Protein AF-A0A6P1VRW0-F1 (afdb_monomer_lite)

Foldseek 3Di:
DDPDPLFDADEAEDECQLLQVVLVVPCVVNVPSPDDPVVRLVVLLVVLVPDPALAYEYEYADACAAQFPVDGHRVSCCPRVVVSCQVSLHQEYEYEPQLWWFWFDDDRNYTYTYWHNAPDQWTDGHPDPGGPDIGRAHAWKKWWGGSFKIKIFGAGPVRDTPDIDMDGHPPPPPDPDDDDDDDDDIDIDIDD

Organism: NCBI:txid2666025

Radius of gyration: 17.6 Å; chains: 1; bounding box: 44×29×54 Å

Structure (mmCIF, N/CA/C/O backbone):
data_AF-A0A6P1VRW0-F1
#
_entry.id   AF-A0A6P1VRW0-F1
#
loop_
_atom_site.group_PDB
_atom_site.id
_atom_site.type_symbol
_atom_site.label_atom_id
_atom_site.label_alt_id
_atom_site.label_comp_id
_atom_site.label_asym_id
_atom_site.label_entity_id
_atom_site.label_seq_id
_atom_site.pdbx_PDB_ins_code
_atom_site.Cartn_x
_atom_site.Cartn_y
_atom_site.Cartn_z
_atom_site.occupancy
_atom_site.B_iso_or_equiv
_atom_site.auth_seq_id
_atom_site.auth_comp_id
_atom_site.auth_asym_id
_atom_site.auth_atom_id
_atom_site.pdbx_PDB_model_num
ATOM 1 N N . MET A 1 1 ? -12.621 -7.985 4.992 1.00 42.78 1 MET A N 1
ATOM 2 C CA . MET A 1 1 ? -12.750 -9.074 5.983 1.00 42.78 1 MET A CA 1
ATOM 3 C C . MET A 1 1 ? -13.464 -8.451 7.165 1.00 42.78 1 MET A C 1
ATOM 5 O O . MET A 1 1 ? -13.053 -7.375 7.577 1.00 42.78 1 MET A O 1
ATOM 9 N N . ALA A 1 2 ? -14.586 -9.011 7.605 1.00 42.50 2 ALA A N 1
ATOM 10 C CA . ALA A 1 2 ? -15.344 -8.450 8.718 1.00 42.50 2 ALA A CA 1
ATOM 11 C C . ALA A 1 2 ? -15.463 -9.520 9.795 1.00 42.50 2 ALA A C 1
ATOM 13 O O . ALA A 1 2 ? -15.996 -10.594 9.525 1.00 42.50 2 ALA A O 1
ATOM 14 N N . ILE A 1 3 ? -14.935 -9.222 10.981 1.00 52.56 3 ILE A N 1
ATOM 15 C CA . ILE A 1 3 ? -15.054 -10.091 12.159 1.00 52.56 3 ILE A CA 1
ATOM 16 C C . ILE A 1 3 ? -16.237 -9.619 13.024 1.00 52.56 3 ILE A C 1
ATOM 18 O O . ILE A 1 3 ? -16.931 -10.437 13.618 1.00 52.56 3 ILE A O 1
ATOM 22 N N . ASN A 1 4 ? -16.564 -8.317 12.979 1.00 49.97 4 ASN A N 1
ATOM 23 C CA . ASN A 1 4 ? -17.863 -7.732 13.341 1.00 49.97 4 ASN A CA 1
ATOM 24 C C . ASN A 1 4 ? -18.008 -6.304 12.748 1.00 49.97 4 ASN A C 1
ATOM 26 O O . ASN A 1 4 ? -17.090 -5.800 12.101 1.00 49.97 4 ASN A O 1
ATOM 30 N N . ASN A 1 5 ? -19.148 -5.638 12.983 1.00 54.16 5 ASN A N 1
ATOM 31 C CA . ASN A 1 5 ? -19.469 -4.306 12.434 1.00 54.16 5 ASN A CA 1
ATOM 32 C C . ASN A 1 5 ? -18.621 -3.140 12.992 1.00 54.16 5 ASN A C 1
ATOM 34 O O . ASN A 1 5 ? -18.739 -2.026 12.486 1.00 54.16 5 ASN A O 1
ATOM 38 N N . GLN A 1 6 ? -17.807 -3.358 14.031 1.00 53.62 6 GLN A N 1
ATOM 39 C CA . GLN A 1 6 ? -16.966 -2.324 14.656 1.00 53.62 6 GLN A CA 1
ATOM 40 C C . GLN A 1 6 ? -15.475 -2.497 14.313 1.00 53.62 6 GLN A C 1
ATOM 42 O O . GLN A 1 6 ? -14.761 -1.505 14.195 1.00 53.62 6 GLN A O 1
ATOM 47 N N . SER A 1 7 ? -15.039 -3.729 14.037 1.00 60.12 7 SER A N 1
ATOM 48 C CA . SER A 1 7 ? -13.684 -4.093 13.593 1.00 60.12 7 SER A CA 1
ATOM 49 C C . SER A 1 7 ? -13.629 -4.473 12.108 1.00 60.12 7 SER A C 1
ATOM 51 O O . SER A 1 7 ? -12.764 -5.230 11.678 1.00 60.12 7 SER A O 1
ATOM 53 N N . ALA A 1 8 ? -14.577 -3.998 11.298 1.00 70.88 8 ALA A N 1
ATOM 54 C CA . ALA A 1 8 ? -14.580 -4.299 9.873 1.00 70.88 8 ALA A CA 1
ATOM 55 C C . ALA A 1 8 ? -13.491 -3.495 9.150 1.00 70.88 8 ALA A C 1
ATOM 57 O O . ALA A 1 8 ? -13.337 -2.293 9.362 1.00 70.88 8 ALA A O 1
ATOM 58 N N . LEU A 1 9 ? -12.759 -4.152 8.255 1.00 84.12 9 LEU A N 1
ATOM 59 C CA . LEU A 1 9 ? -11.802 -3.494 7.374 1.00 84.12 9 LEU A CA 1
ATOM 60 C C . LEU A 1 9 ? -12.141 -3.787 5.915 1.00 84.12 9 LEU A C 1
ATOM 62 O O . LEU A 1 9 ? -12.521 -4.908 5.532 1.00 84.12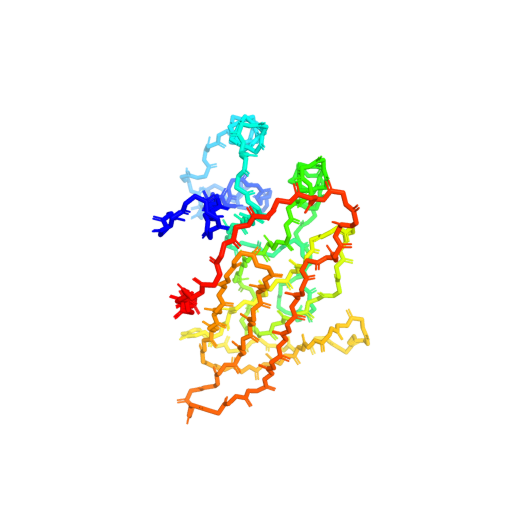 9 LEU A O 1
ATOM 66 N N . LYS A 1 10 ? -11.939 -2.773 5.077 1.00 90.38 10 LYS A N 1
ATOM 67 C CA . LYS A 1 10 ? -11.969 -2.906 3.629 1.00 90.38 10 LYS A CA 1
ATOM 68 C C . LYS A 1 10 ? -10.552 -3.082 3.106 1.00 90.38 10 LYS A C 1
ATOM 70 O O . LYS A 1 10 ? -9.796 -2.120 3.022 1.00 90.38 10 LYS A O 1
ATOM 75 N N . ASN A 1 11 ? -10.243 -4.312 2.710 1.00 91.31 11 ASN A N 1
ATOM 76 C CA . ASN A 1 11 ? -9.071 -4.619 1.900 1.00 91.31 11 ASN A CA 1
ATOM 77 C C . ASN A 1 11 ? -9.466 -4.554 0.427 1.00 91.31 11 ASN A C 1
ATOM 79 O O . ASN A 1 11 ? -10.386 -5.257 0.008 1.00 91.31 11 ASN A O 1
ATOM 83 N N . ILE A 1 12 ? -8.761 -3.734 -0.344 1.00 95.38 12 ILE A N 1
ATOM 84 C CA . ILE A 1 12 ? -8.913 -3.615 -1.792 1.00 95.38 12 ILE A CA 1
ATOM 85 C C . ILE A 1 12 ? -7.596 -4.059 -2.409 1.00 95.38 12 ILE A C 1
ATOM 87 O O . ILE A 1 12 ? -6.588 -3.367 -2.291 1.00 95.38 12 ILE A O 1
ATOM 91 N N . VAL A 1 13 ? -7.601 -5.231 -3.033 1.00 97.12 13 VAL A N 1
ATOM 92 C CA . VAL A 1 13 ? -6.426 -5.776 -3.715 1.00 97.12 13 VAL A CA 1
ATOM 93 C C . VAL A 1 13 ? -6.510 -5.386 -5.185 1.00 97.12 13 VAL A C 1
ATOM 95 O O . VAL A 1 13 ? -7.546 -5.604 -5.813 1.00 97.12 13 VAL A O 1
ATOM 98 N N . ILE A 1 14 ? -5.449 -4.777 -5.704 1.00 97.19 14 ILE A N 1
ATOM 99 C CA . ILE A 1 14 ? -5.391 -4.227 -7.060 1.00 97.19 14 ILE A CA 1
ATOM 100 C C . ILE A 1 14 ? -4.240 -4.854 -7.845 1.00 97.19 14 ILE A C 1
ATOM 102 O O . ILE A 1 14 ? -3.183 -5.164 -7.291 1.00 97.19 14 ILE A O 1
ATOM 106 N N . ASP A 1 15 ? -4.428 -4.994 -9.153 1.00 96.62 15 ASP A N 1
ATOM 107 C CA . ASP A 1 15 ? -3.350 -5.352 -10.066 1.00 96.62 15 ASP A CA 1
ATOM 108 C C . ASP A 1 15 ? -2.633 -4.082 -10.527 1.00 96.62 15 ASP A C 1
ATOM 110 O O . ASP A 1 15 ? -3.191 -3.242 -11.240 1.00 96.62 15 ASP A O 1
ATOM 114 N N . THR A 1 16 ? -1.381 -3.936 -10.099 1.00 96.69 16 THR A N 1
ATOM 115 C CA . THR A 1 16 ? -0.552 -2.776 -10.422 1.00 96.69 16 THR A CA 1
ATOM 116 C C . THR A 1 16 ? 0.253 -2.932 -11.711 1.00 96.69 16 THR A C 1
ATOM 118 O O . THR A 1 16 ? 0.819 -1.936 -12.151 1.00 96.69 16 THR A O 1
ATOM 121 N N . ASN A 1 17 ? 0.346 -4.122 -12.319 1.00 95.50 17 ASN A N 1
ATOM 122 C CA . ASN A 1 17 ? 1.146 -4.318 -13.541 1.00 95.50 17 ASN A CA 1
ATOM 123 C C . ASN A 1 17 ? 0.665 -3.456 -14.719 1.00 95.50 17 ASN A C 1
ATOM 125 O O . ASN A 1 17 ? 1.499 -2.787 -15.328 1.00 95.50 17 ASN A O 1
ATOM 129 N N . PRO A 1 18 ? -0.650 -3.344 -14.999 1.00 95.94 18 PRO A N 1
ATOM 130 C CA . PRO A 1 18 ? -1.139 -2.543 -16.123 1.00 95.94 18 PRO A CA 1
ATOM 131 C C . PRO A 1 18 ? -0.870 -1.039 -15.992 1.00 95.94 18 PRO A C 1
ATOM 133 O O . PRO A 1 18 ? -0.983 -0.304 -16.972 1.00 95.94 18 PRO A O 1
ATOM 136 N N . PHE A 1 19 ? -0.531 -0.554 -14.794 1.00 95.56 19 PHE A N 1
ATOM 137 C CA . PHE A 1 19 ? -0.188 0.852 -14.576 1.00 95.56 19 PHE A CA 1
ATOM 138 C C . PHE A 1 19 ? 1.257 1.185 -14.953 1.00 95.56 19 PHE A C 1
ATOM 140 O O . PHE A 1 19 ? 1.538 2.352 -15.213 1.00 95.56 19 PHE A O 1
ATOM 147 N N . VAL A 1 20 ? 2.153 0.197 -14.990 1.00 94.25 20 VAL A N 1
ATOM 148 C CA . VAL A 1 20 ? 3.577 0.398 -15.283 1.00 94.25 20 VAL A CA 1
ATOM 149 C C . VAL A 1 20 ? 3.758 0.554 -16.792 1.00 94.25 20 VAL A C 1
ATOM 151 O O . VAL A 1 20 ? 3.540 -0.391 -17.555 1.00 94.25 20 VAL A O 1
ATOM 154 N N . GLN A 1 21 ? 4.150 1.747 -17.251 1.00 92.06 21 GLN A N 1
ATOM 155 C CA . GLN A 1 21 ? 4.303 2.012 -18.687 1.00 92.06 21 GLN A CA 1
ATOM 156 C C . GLN A 1 21 ? 5.403 1.167 -19.318 1.00 92.06 21 GLN A C 1
ATOM 158 O O . GLN A 1 21 ? 5.220 0.695 -20.436 1.00 92.06 21 GLN A O 1
ATOM 163 N N . GLU A 1 22 ? 6.503 0.934 -18.598 1.00 91.81 22 GLU A N 1
ATOM 164 C CA . GLU A 1 22 ? 7.596 0.072 -19.057 1.00 91.81 22 GLU A CA 1
ATOM 165 C C . GLU A 1 22 ? 7.083 -1.321 -19.448 1.00 91.81 22 GLU A C 1
ATOM 167 O O . GLU A 1 22 ? 7.416 -1.829 -20.518 1.00 91.81 22 GLU A O 1
ATOM 172 N N . TYR A 1 23 ? 6.199 -1.909 -18.634 1.00 93.12 23 TYR A N 1
ATOM 173 C CA . TYR A 1 23 ? 5.644 -3.237 -18.904 1.00 93.12 23 TYR A CA 1
ATOM 174 C C . TYR A 1 23 ? 4.716 -3.207 -20.114 1.00 93.12 23 TYR A C 1
ATOM 176 O O . TYR A 1 23 ? 4.818 -4.053 -20.997 1.00 93.12 23 TYR A O 1
ATOM 184 N N . ARG A 1 24 ? 3.872 -2.175 -20.217 1.00 90.81 24 ARG A N 1
ATOM 185 C CA . ARG A 1 24 ? 2.981 -1.984 -21.370 1.00 90.81 24 ARG A CA 1
ATOM 186 C C . ARG A 1 24 ? 3.715 -1.754 -22.687 1.00 90.81 24 ARG A C 1
ATOM 188 O O . ARG A 1 24 ? 3.210 -2.139 -23.736 1.00 90.81 24 ARG A O 1
ATOM 195 N N . GLN A 1 25 ? 4.868 -1.093 -22.652 1.00 92.62 25 GLN A N 1
ATOM 196 C CA . GLN A 1 25 ? 5.665 -0.807 -23.846 1.00 92.62 25 GLN A CA 1
ATOM 197 C C . GLN A 1 25 ? 6.529 -2.006 -24.260 1.00 92.62 25 GLN A C 1
ATOM 199 O O . GLN A 1 25 ? 6.840 -2.154 -25.441 1.00 92.62 25 GLN A O 1
ATOM 204 N N . ASN A 1 26 ? 6.874 -2.894 -23.324 1.00 93.69 26 ASN A N 1
ATOM 205 C CA . ASN A 1 26 ? 7.662 -4.098 -23.573 1.00 93.69 26 ASN A CA 1
ATOM 206 C C . ASN A 1 26 ? 6.770 -5.335 -23.793 1.00 93.69 26 ASN A C 1
ATOM 208 O O . ASN A 1 26 ? 6.833 -6.325 -23.063 1.00 93.69 26 ASN A O 1
ATOM 212 N N . THR A 1 27 ? 5.951 -5.294 -24.843 1.00 92.31 27 THR A N 1
ATOM 213 C CA . THR A 1 27 ? 4.989 -6.362 -25.175 1.00 92.31 27 THR A CA 1
ATOM 214 C C . THR A 1 27 ? 5.639 -7.691 -25.563 1.00 92.31 27 THR A C 1
ATOM 216 O O . THR A 1 27 ? 4.992 -8.729 -25.479 1.00 92.31 27 THR A O 1
ATOM 219 N N . ALA A 1 28 ? 6.916 -7.692 -25.959 1.00 94.94 28 ALA A N 1
ATOM 220 C CA . ALA A 1 28 ? 7.660 -8.926 -26.213 1.00 94.94 28 ALA A CA 1
ATOM 221 C C . ALA A 1 28 ? 7.910 -9.724 -24.922 1.00 94.94 28 ALA A C 1
ATOM 223 O O . ALA A 1 28 ? 7.894 -10.952 -24.945 1.00 94.94 28 ALA A O 1
ATOM 224 N N . THR A 1 29 ? 8.131 -9.022 -23.806 1.00 94.44 29 THR A N 1
ATOM 225 C CA . THR A 1 29 ? 8.349 -9.632 -22.485 1.00 94.44 29 THR A CA 1
ATOM 226 C C . THR A 1 29 ? 7.033 -9.803 -21.727 1.00 94.44 29 THR A C 1
ATOM 228 O O . THR A 1 29 ? 6.848 -10.805 -21.041 1.00 94.44 29 THR A O 1
ATOM 231 N N . PHE A 1 30 ? 6.109 -8.850 -21.882 1.00 93.50 30 PHE A N 1
ATOM 232 C CA . PHE A 1 30 ? 4.836 -8.778 -21.160 1.00 93.50 30 PHE A CA 1
ATOM 233 C C . PHE A 1 30 ? 3.639 -8.709 -22.129 1.00 93.50 30 PHE A C 1
ATOM 235 O O . PHE A 1 30 ? 2.952 -7.685 -22.210 1.00 93.50 30 PHE A O 1
ATOM 242 N N . PRO A 1 31 ? 3.386 -9.768 -22.920 1.00 93.62 31 PRO A N 1
ATOM 243 C CA . PRO A 1 31 ? 2.350 -9.753 -23.957 1.00 93.62 31 PRO A CA 1
ATOM 244 C C . PRO A 1 31 ? 0.918 -9.705 -23.401 1.00 93.62 31 PRO A C 1
ATOM 246 O O . PRO A 1 31 ? -0.024 -9.399 -24.131 1.00 93.62 31 PRO A O 1
ATOM 249 N N . ASP A 1 32 ? 0.739 -10.024 -22.124 1.00 93.62 32 ASP A N 1
ATOM 250 C CA . ASP A 1 32 ? -0.537 -10.168 -21.425 1.00 93.62 32 ASP A CA 1
ATOM 251 C C . ASP A 1 32 ? -0.980 -8.909 -20.660 1.00 93.62 32 ASP A C 1
ATOM 253 O O . ASP A 1 32 ? -2.098 -8.862 -20.133 1.00 93.62 32 ASP A O 1
ATOM 257 N N . ILE A 1 33 ? -0.159 -7.854 -20.644 1.00 93.50 33 ILE A N 1
ATOM 258 C CA . ILE A 1 33 ? -0.475 -6.579 -19.988 1.00 93.50 33 ILE A CA 1
ATOM 259 C C . ILE A 1 33 ? -1.345 -5.702 -20.902 1.00 93.50 33 ILE A C 1
ATOM 261 O O . ILE A 1 33 ? -0.918 -4.697 -21.473 1.00 93.50 33 ILE A O 1
ATOM 265 N N . LEU A 1 34 ? -2.609 -6.103 -21.044 1.00 91.62 34 LEU A N 1
ATOM 266 C CA . LEU A 1 34 ? -3.609 -5.496 -21.937 1.00 91.62 34 LEU A CA 1
ATOM 267 C C . LEU A 1 34 ? -4.801 -4.875 -21.187 1.00 91.62 34 LEU A C 1
ATOM 269 O O . LEU A 1 34 ? -5.706 -4.304 -21.796 1.00 91.62 34 LEU A O 1
ATOM 273 N N . GLN A 1 35 ? -4.831 -5.002 -19.862 1.00 94.62 35 GLN A N 1
ATOM 274 C CA . GLN A 1 35 ? -5.946 -4.603 -19.010 1.00 94.62 35 GLN A CA 1
ATOM 275 C C . GLN A 1 35 ? -6.136 -3.084 -19.040 1.00 94.62 35 GLN A C 1
ATOM 277 O O . GLN A 1 35 ? -5.172 -2.326 -19.085 1.00 94.62 35 GLN A O 1
ATOM 282 N N . ASP A 1 36 ? -7.384 -2.627 -18.964 1.00 95.62 36 ASP A N 1
ATOM 283 C CA . ASP A 1 36 ? -7.734 -1.205 -18.940 1.00 95.62 36 ASP A CA 1
ATOM 284 C C . ASP A 1 36 ? -7.612 -0.633 -17.517 1.00 95.62 36 ASP A C 1
ATOM 286 O O . ASP A 1 36 ? -8.413 -0.932 -16.624 1.00 95.62 36 ASP A O 1
ATOM 290 N N . THR A 1 37 ? -6.611 0.224 -17.307 1.00 96.56 37 THR A N 1
ATOM 291 C CA . THR A 1 37 ? -6.363 0.888 -16.022 1.00 96.56 37 THR A CA 1
ATOM 292 C C . THR A 1 37 ? -7.494 1.832 -15.625 1.00 96.56 37 THR A C 1
ATOM 294 O O . THR A 1 37 ? -7.778 1.960 -14.436 1.00 96.56 37 THR A O 1
ATOM 297 N N . GLY A 1 38 ? -8.195 2.442 -16.584 1.00 97.81 38 GLY A N 1
ATOM 298 C CA . GLY A 1 38 ? -9.340 3.313 -16.323 1.00 97.81 38 GLY A CA 1
ATOM 299 C C . GLY A 1 38 ? -10.508 2.555 -15.697 1.00 97.81 38 GLY A C 1
ATOM 300 O O . GLY A 1 38 ? -11.090 3.021 -14.717 1.00 97.81 38 GLY A O 1
ATOM 301 N N . LYS A 1 39 ? -10.799 1.341 -16.183 1.00 98.19 39 LYS A N 1
ATOM 302 C CA . LYS A 1 39 ? -11.828 0.470 -15.584 1.00 98.19 39 LYS A CA 1
ATOM 303 C C . LYS A 1 39 ? -11.480 0.077 -14.154 1.00 98.19 39 LYS A C 1
ATOM 305 O O . LYS A 1 39 ? -12.349 0.128 -13.285 1.00 98.19 39 LYS A O 1
ATOM 310 N N . GLN A 1 40 ? -10.220 -0.273 -13.896 1.00 98.19 40 GLN A N 1
ATOM 311 C CA . GLN A 1 40 ? -9.777 -0.613 -12.545 1.00 98.19 40 GLN A CA 1
ATOM 312 C C . GLN A 1 40 ? -9.843 0.603 -11.607 1.00 98.19 40 GLN A C 1
ATOM 314 O O . GLN A 1 40 ? -10.346 0.474 -10.496 1.00 98.19 40 GLN A O 1
ATOM 319 N N . LEU A 1 41 ? -9.424 1.794 -12.051 1.00 98.56 41 LEU A N 1
ATOM 320 C CA . LEU A 1 41 ? -9.547 3.030 -11.264 1.00 98.56 41 LEU A CA 1
ATOM 321 C C . LEU A 1 41 ? -11.006 3.377 -10.953 1.00 98.56 41 LEU A C 1
ATOM 323 O O . LEU A 1 41 ? -11.317 3.726 -9.817 1.00 98.56 41 LEU A O 1
ATOM 327 N N . HIS A 1 42 ? -11.905 3.241 -11.929 1.00 98.44 42 HIS A N 1
ATOM 328 C CA . HIS A 1 42 ? -13.334 3.466 -11.721 1.00 98.44 42 HIS A CA 1
ATOM 329 C C . HIS A 1 42 ? -13.931 2.463 -10.724 1.00 98.44 42 HIS A C 1
ATOM 331 O O . HIS A 1 42 ? -14.704 2.839 -9.843 1.00 98.44 42 HIS A O 1
ATOM 337 N N . TRP A 1 43 ? -13.532 1.192 -10.811 1.00 98.38 43 TRP A N 1
ATOM 338 C CA . TRP A 1 43 ? -13.932 0.179 -9.839 1.00 98.38 43 TRP A CA 1
ATOM 339 C C . TRP A 1 43 ? -13.416 0.504 -8.428 1.00 98.38 43 TRP A C 1
ATOM 341 O O . TRP A 1 43 ? -14.198 0.458 -7.480 1.00 98.38 43 TRP A O 1
ATOM 351 N N . ILE A 1 44 ? -12.147 0.908 -8.281 1.00 98.25 44 ILE A N 1
ATOM 352 C CA . ILE A 1 44 ? -11.571 1.334 -6.992 1.00 98.25 44 ILE A CA 1
ATOM 353 C C . ILE A 1 44 ? -12.353 2.524 -6.417 1.00 98.25 44 ILE A C 1
ATOM 355 O O . ILE A 1 44 ? -12.715 2.499 -5.241 1.00 98.25 44 ILE A O 1
ATOM 359 N N . ASP A 1 45 ? -12.640 3.542 -7.236 1.00 98.44 45 ASP A N 1
ATOM 360 C CA . ASP A 1 45 ? -13.432 4.719 -6.850 1.00 98.44 45 ASP A CA 1
ATOM 361 C C . ASP A 1 45 ? -14.817 4.301 -6.335 1.00 98.44 45 ASP A C 1
ATOM 363 O O . ASP A 1 45 ? -15.215 4.696 -5.240 1.00 98.44 45 ASP A O 1
ATOM 367 N N . SER A 1 46 ? -15.506 3.418 -7.063 1.00 98.06 46 SER A N 1
ATOM 368 C CA . SER A 1 46 ? -16.814 2.883 -6.671 1.00 98.06 46 SER A CA 1
ATOM 369 C C . SER A 1 46 ? -16.760 2.088 -5.363 1.00 98.06 46 SER A C 1
ATOM 371 O O . SER A 1 46 ? -17.627 2.254 -4.502 1.00 98.06 46 SER A O 1
ATOM 373 N N . VAL A 1 47 ? -15.761 1.223 -5.175 1.00 96.88 47 VAL A N 1
ATOM 374 C CA . VAL A 1 47 ? -15.618 0.441 -3.936 1.00 96.88 47 VAL A CA 1
ATOM 375 C C . VAL A 1 47 ? -15.354 1.366 -2.750 1.00 96.88 47 VAL A C 1
ATOM 377 O O . VAL A 1 47 ? -16.019 1.245 -1.720 1.00 96.88 47 VAL A O 1
ATOM 380 N N . LEU A 1 48 ? -14.427 2.317 -2.886 1.00 95.81 48 LEU A N 1
ATOM 381 C CA . LEU A 1 48 ? -14.070 3.247 -1.813 1.00 95.81 48 LEU A CA 1
ATOM 382 C C . LEU A 1 48 ? -15.207 4.212 -1.455 1.00 95.81 48 LEU A C 1
ATOM 384 O O . LEU A 1 48 ? -15.377 4.515 -0.272 1.00 95.81 48 LEU A O 1
ATOM 388 N N . ALA A 1 49 ? -15.999 4.650 -2.438 1.00 96.44 49 ALA A N 1
ATOM 389 C CA . ALA A 1 49 ? -17.177 5.491 -2.224 1.00 96.44 49 ALA A CA 1
ATOM 390 C C . ALA A 1 49 ? -18.257 4.794 -1.386 1.00 96.44 49 ALA A C 1
ATOM 392 O O . ALA A 1 49 ? -18.915 5.434 -0.571 1.00 96.44 49 ALA A O 1
ATOM 393 N N . ASN A 1 50 ? -18.411 3.480 -1.560 1.00 94.12 50 ASN A N 1
ATOM 394 C CA . ASN A 1 50 ? -19.422 2.672 -0.874 1.00 94.12 50 ASN A CA 1
ATOM 395 C C . ASN A 1 50 ? -18.889 1.969 0.389 1.00 94.12 50 ASN A C 1
ATOM 397 O O . ASN A 1 50 ? -19.558 1.107 0.953 1.00 94.12 50 ASN A O 1
ATOM 401 N N . THR A 1 51 ? -17.675 2.306 0.831 1.00 89.50 51 THR A N 1
ATOM 402 C CA . THR A 1 51 ? -17.032 1.695 2.000 1.00 89.50 51 THR A CA 1
ATOM 403 C C . THR A 1 51 ? -17.344 2.491 3.265 1.00 89.50 51 THR A C 1
ATOM 405 O O . THR A 1 51 ? -16.902 3.634 3.406 1.00 89.50 51 THR A O 1
ATOM 408 N N . SER A 1 52 ? -18.047 1.861 4.209 1.00 87.38 52 SER A N 1
ATOM 409 C CA . SER A 1 52 ? -18.304 2.396 5.556 1.00 87.38 52 SER A CA 1
ATOM 410 C C . SER A 1 52 ? -17.337 1.853 6.610 1.00 87.38 52 SER A C 1
ATOM 412 O O . SER A 1 52 ? -17.376 2.285 7.760 1.00 87.38 52 SER A O 1
ATOM 414 N N . GLU A 1 53 ? -16.499 0.881 6.246 1.00 86.00 53 GLU A N 1
ATOM 415 C CA . GLU A 1 53 ? -15.530 0.285 7.151 1.00 86.00 53 GLU A CA 1
ATOM 416 C C . GLU A 1 53 ? -14.517 1.325 7.654 1.00 86.00 53 GLU A C 1
ATOM 418 O O . GLU A 1 53 ? -14.001 2.127 6.865 1.00 86.00 53 GLU A O 1
ATOM 423 N N . PRO A 1 54 ? -14.201 1.307 8.960 1.00 80.44 54 PRO A N 1
ATOM 424 C CA . PRO A 1 54 ? -13.294 2.272 9.564 1.00 80.44 54 PRO A CA 1
ATOM 425 C C . PRO A 1 54 ? -11.879 2.261 8.989 1.00 80.44 54 PRO A C 1
ATOM 427 O O . PRO A 1 54 ? -11.240 3.311 8.921 1.00 80.44 54 PRO A O 1
ATOM 430 N N . TRP A 1 55 ? -11.392 1.079 8.614 1.00 88.06 55 TRP A N 1
ATOM 431 C CA . TRP A 1 55 ? -10.065 0.890 8.048 1.00 88.06 55 TRP A CA 1
ATOM 432 C C . TRP A 1 55 ? -10.184 0.543 6.572 1.00 88.06 55 TRP A C 1
ATOM 434 O O . TRP A 1 55 ? -10.799 -0.457 6.198 1.00 88.06 55 TRP A O 1
ATOM 444 N N . LYS A 1 56 ? -9.573 1.374 5.735 1.00 92.25 56 LYS A N 1
ATOM 445 C CA . LYS A 1 56 ? -9.459 1.213 4.291 1.00 92.25 56 LYS A CA 1
ATOM 446 C C . LYS A 1 56 ? -7.996 0.973 3.965 1.00 92.25 56 LYS A C 1
ATOM 448 O O . LYS A 1 56 ? -7.132 1.804 4.255 1.00 92.25 56 LYS A O 1
ATOM 453 N N . ILE A 1 57 ? -7.740 -0.174 3.364 1.00 94.06 57 ILE A N 1
ATOM 454 C CA . ILE A 1 57 ? -6.410 -0.666 3.044 1.00 94.06 57 ILE A CA 1
ATOM 455 C C . ILE A 1 57 ? -6.414 -1.020 1.567 1.00 94.06 57 ILE A C 1
ATOM 457 O O . ILE A 1 57 ? -7.266 -1.778 1.099 1.00 94.06 57 ILE A O 1
ATOM 461 N N . VAL A 1 58 ? -5.455 -0.472 0.833 1.00 97.06 58 VAL A N 1
ATOM 462 C CA . VAL A 1 58 ? -5.225 -0.832 -0.565 1.00 97.06 58 VAL A CA 1
ATOM 463 C C . VAL A 1 58 ? -3.938 -1.640 -0.642 1.00 97.06 58 VAL A C 1
ATOM 465 O O . VAL A 1 58 ? -2.924 -1.250 -0.069 1.00 97.06 58 VAL A O 1
ATOM 468 N N . VAL A 1 59 ? -3.986 -2.769 -1.339 1.00 97.19 59 VAL A N 1
ATOM 469 C CA . VAL A 1 59 ? -2.852 -3.675 -1.525 1.00 97.19 59 VAL A CA 1
ATOM 470 C C . VAL A 1 59 ? -2.543 -3.770 -3.012 1.00 97.19 59 VAL A C 1
ATOM 472 O O . VAL A 1 59 ? -3.430 -4.094 -3.797 1.00 97.19 59 VAL A O 1
ATOM 475 N N . GLY A 1 60 ? -1.299 -3.505 -3.396 1.00 96.06 60 GLY A N 1
ATOM 476 C CA . GLY A 1 60 ? -0.809 -3.643 -4.770 1.00 96.06 60 GLY A CA 1
ATOM 477 C C . GLY A 1 60 ? 0.597 -4.238 -4.794 1.00 96.06 60 GLY A C 1
ATOM 478 O O . GLY A 1 60 ? 1.254 -4.298 -3.761 1.00 96.06 60 GLY A O 1
ATOM 479 N N . HIS A 1 61 ? 1.088 -4.683 -5.951 1.00 94.31 61 HIS A N 1
ATOM 480 C CA . HIS A 1 61 ? 2.451 -5.220 -6.033 1.00 94.31 61 HIS A CA 1
ATOM 481 C C . HIS A 1 61 ? 3.501 -4.098 -5.999 1.00 94.31 61 HIS A C 1
ATOM 483 O O . HIS A 1 61 ? 4.403 -4.129 -5.163 1.00 94.31 61 HIS A O 1
ATOM 489 N N . HIS A 1 62 ? 3.352 -3.084 -6.857 1.00 94.75 62 HIS A N 1
ATOM 490 C CA . HIS A 1 62 ? 4.337 -2.013 -7.036 1.00 94.75 62 HIS A CA 1
ATOM 491 C C . HIS A 1 62 ? 4.217 -0.895 -5.979 1.00 94.75 62 HIS A C 1
ATOM 493 O O . HIS A 1 62 ? 3.098 -0.513 -5.605 1.00 94.75 62 HIS A O 1
ATOM 499 N N . PRO A 1 63 ? 5.337 -0.305 -5.525 1.00 91.94 63 PRO A N 1
ATOM 500 C CA . PRO A 1 63 ? 5.327 0.820 -4.603 1.00 91.94 63 PRO A CA 1
ATOM 501 C C . PRO A 1 63 ? 4.910 2.121 -5.291 1.00 91.94 63 PRO A C 1
ATOM 503 O O . PRO A 1 63 ? 5.384 2.452 -6.371 1.00 91.94 63 PRO A O 1
ATOM 506 N N . ARG A 1 64 ? 4.083 2.936 -4.623 1.00 92.19 64 ARG A N 1
ATOM 507 C CA . ARG A 1 64 ? 3.906 4.348 -5.025 1.00 92.19 64 ARG A CA 1
ATOM 508 C C . ARG A 1 64 ? 5.172 5.156 -4.751 1.00 92.19 64 ARG A C 1
ATOM 510 O O . ARG A 1 64 ? 5.586 5.964 -5.576 1.00 92.19 64 ARG A O 1
ATOM 517 N N . TYR A 1 65 ? 5.777 4.906 -3.596 1.00 89.81 65 TYR A N 1
ATOM 518 C CA . TYR A 1 65 ? 7.021 5.518 -3.163 1.00 89.81 65 TYR A CA 1
ATOM 519 C C . TYR A 1 65 ? 7.956 4.435 -2.632 1.00 89.81 65 TYR A C 1
ATOM 521 O O . TYR A 1 65 ? 7.487 3.502 -1.980 1.00 89.81 65 TYR A O 1
ATOM 529 N N . SER A 1 66 ? 9.255 4.564 -2.888 1.00 87.56 66 SER A N 1
ATOM 530 C CA . SER A 1 66 ? 10.281 3.652 -2.377 1.00 87.56 66 SER A CA 1
ATOM 531 C C . SER A 1 66 ? 11.615 4.379 -2.246 1.00 87.56 66 SER A C 1
ATOM 533 O O . SER A 1 66 ? 11.940 5.255 -3.047 1.00 87.56 66 SER A O 1
ATOM 535 N N . VAL A 1 67 ? 12.395 4.007 -1.231 1.00 85.19 67 VAL A N 1
ATOM 536 C CA . VAL A 1 67 ? 13.811 4.391 -1.095 1.00 85.19 67 VAL A CA 1
ATOM 537 C C . VAL A 1 67 ? 14.766 3.251 -1.466 1.00 85.19 67 VAL A C 1
ATOM 539 O O . VAL A 1 67 ? 15.960 3.329 -1.175 1.00 85.19 67 VAL A O 1
ATOM 542 N N . GLY A 1 68 ? 14.255 2.175 -2.069 1.00 77.69 68 GLY A N 1
ATOM 543 C CA . GLY A 1 68 ? 15.082 1.113 -2.635 1.00 77.69 68 GLY A CA 1
ATOM 544 C C . GLY A 1 68 ? 15.962 1.671 -3.752 1.00 77.69 68 GLY A C 1
ATOM 545 O O . GLY A 1 68 ? 15.510 2.471 -4.569 1.00 77.69 68 GLY A O 1
ATOM 546 N N . GLY A 1 69 ? 17.240 1.291 -3.765 1.00 65.62 69 GLY A N 1
ATOM 547 C CA . GLY A 1 69 ? 18.158 1.667 -4.846 1.00 65.62 69 GLY A CA 1
ATOM 548 C C . GLY A 1 69 ? 17.955 0.851 -6.129 1.00 65.62 69 GLY A C 1
ATOM 549 O O . GLY A 1 69 ? 18.589 1.145 -7.135 1.00 65.62 69 GLY A O 1
ATOM 550 N N . ASP A 1 70 ? 17.103 -0.173 -6.073 1.00 67.81 70 ASP A N 1
ATOM 551 C CA . ASP A 1 70 ? 16.703 -1.071 -7.156 1.00 67.81 70 ASP A CA 1
ATOM 552 C C . ASP A 1 70 ? 15.488 -0.531 -7.927 1.00 67.81 70 ASP A C 1
ATOM 554 O O . ASP A 1 70 ? 15.532 -0.380 -9.147 1.00 67.81 70 ASP A O 1
ATOM 558 N N . HIS A 1 71 ? 14.424 -0.187 -7.200 1.00 68.69 71 HIS A N 1
ATOM 559 C CA . HIS A 1 71 ? 13.145 0.255 -7.742 1.00 68.69 71 HIS A CA 1
ATOM 560 C C . HIS A 1 71 ? 12.673 1.489 -6.962 1.00 68.69 71 HIS A C 1
ATOM 562 O O . HIS A 1 71 ? 12.405 1.415 -5.761 1.00 68.69 71 HIS A O 1
ATOM 568 N N . GLY A 1 72 ? 12.624 2.638 -7.642 1.00 76.19 72 GLY A N 1
ATOM 569 C CA . GLY A 1 72 ? 12.219 3.922 -7.066 1.00 76.19 72 GLY A CA 1
ATOM 570 C C . GLY A 1 72 ? 10.700 4.106 -6.990 1.00 76.19 72 GLY A C 1
ATOM 571 O O . GLY A 1 72 ? 9.927 3.154 -6.911 1.00 76.19 72 GLY A O 1
ATOM 572 N N . ASN A 1 73 ? 10.252 5.362 -7.011 1.00 86.38 73 ASN A N 1
ATOM 573 C CA . ASN A 1 73 ? 8.824 5.689 -7.033 1.00 86.38 73 ASN A CA 1
ATOM 574 C C . ASN A 1 73 ? 8.172 5.256 -8.355 1.00 86.38 73 ASN A C 1
ATOM 576 O O . ASN A 1 73 ? 8.694 5.579 -9.422 1.00 86.38 73 ASN A O 1
ATOM 580 N N . GLN A 1 74 ? 6.973 4.670 -8.296 1.00 91.38 74 GLN A N 1
ATOM 581 C CA . GLN A 1 74 ? 6.162 4.431 -9.492 1.00 91.38 74 GLN A CA 1
ATOM 582 C C . GLN A 1 74 ? 5.305 5.662 -9.818 1.00 91.38 74 GLN A C 1
ATOM 584 O O . GLN A 1 74 ? 4.226 5.862 -9.247 1.00 91.38 74 GLN A O 1
ATOM 589 N N . ALA A 1 75 ? 5.779 6.505 -10.738 1.00 91.94 75 ALA A N 1
ATOM 590 C CA . ALA A 1 75 ? 5.156 7.791 -11.063 1.00 91.94 75 ALA A CA 1
ATOM 591 C C . ALA A 1 75 ? 3.683 7.665 -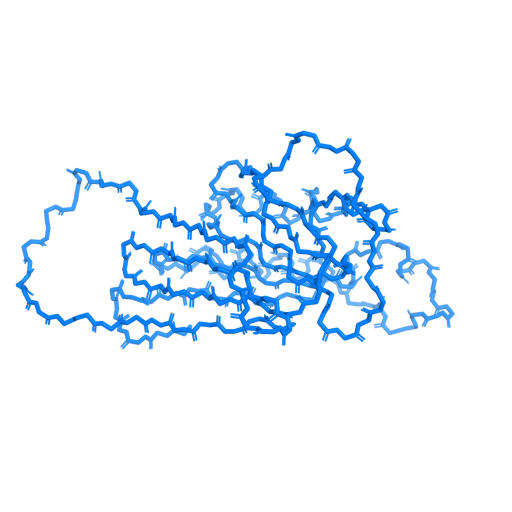11.497 1.00 91.94 75 ALA A C 1
ATOM 593 O O . ALA A 1 75 ? 2.844 8.474 -11.096 1.00 91.94 75 ALA A O 1
ATOM 594 N N . GLU A 1 76 ? 3.337 6.624 -12.250 1.00 93.69 76 GLU A N 1
ATOM 595 C CA . GLU A 1 76 ? 1.978 6.370 -12.727 1.00 93.69 76 GLU A CA 1
ATOM 596 C C . GLU A 1 76 ? 1.018 6.101 -11.570 1.00 93.69 76 GLU A C 1
ATOM 598 O O . GLU A 1 76 ? -0.080 6.654 -11.541 1.00 93.69 76 GLU A O 1
ATOM 603 N N . LEU A 1 77 ? 1.435 5.321 -10.566 1.00 95.38 77 LEU A N 1
ATOM 604 C CA . LEU A 1 77 ? 0.627 5.085 -9.366 1.00 95.38 77 LEU A CA 1
ATOM 605 C C . LEU A 1 77 ? 0.583 6.320 -8.458 1.00 95.38 77 LEU A C 1
ATOM 607 O O . LEU A 1 77 ? -0.412 6.551 -7.764 1.00 95.38 77 LEU A O 1
ATOM 611 N N . VAL A 1 78 ? 1.634 7.146 -8.449 1.00 94.69 78 VAL A N 1
ATOM 612 C CA . VAL A 1 78 ? 1.599 8.444 -7.762 1.00 94.69 78 VAL A CA 1
ATOM 613 C C . VAL A 1 78 ? 0.504 9.329 -8.355 1.00 94.69 78 VAL A C 1
ATOM 615 O O . VAL A 1 78 ? -0.288 9.869 -7.583 1.00 94.69 78 VAL A O 1
ATOM 618 N N . GLN A 1 79 ? 0.433 9.421 -9.685 1.00 95.94 79 GLN A N 1
ATOM 619 C CA . GLN A 1 79 ? -0.481 10.302 -10.414 1.00 95.94 79 GLN A CA 1
ATOM 620 C C . GLN A 1 79 ? -1.917 9.771 -10.500 1.00 95.94 79 GLN A C 1
ATOM 622 O O . GLN A 1 79 ? -2.855 10.540 -10.322 1.00 95.94 79 GLN A O 1
ATOM 627 N N . GLN A 1 80 ? -2.105 8.478 -10.772 1.00 96.75 80 GLN A N 1
ATOM 628 C CA . GLN A 1 80 ? -3.423 7.919 -11.093 1.00 96.75 80 GLN A CA 1
ATOM 629 C C . GLN A 1 80 ? -4.151 7.365 -9.864 1.00 96.75 80 GLN A C 1
ATOM 631 O O . GLN A 1 80 ? -5.327 7.654 -9.657 1.00 96.75 80 GLN A O 1
ATOM 636 N N . LEU A 1 81 ? -3.458 6.590 -9.021 1.00 97.62 81 LEU A N 1
ATOM 637 C CA . LEU A 1 81 ? -4.054 5.985 -7.822 1.00 97.62 81 LEU A CA 1
ATOM 638 C C . LEU A 1 81 ? -4.055 6.95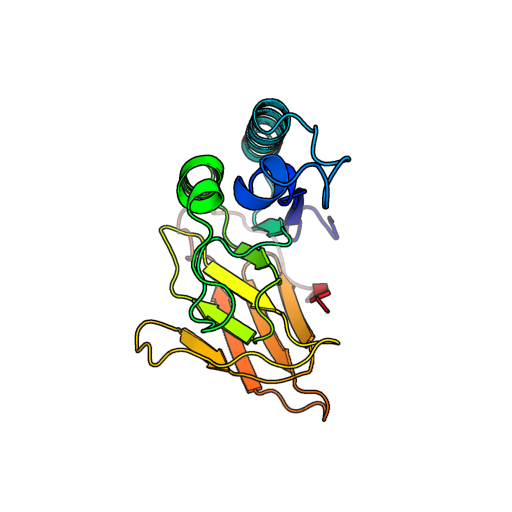5 -6.632 1.00 97.62 81 LEU A C 1
ATOM 640 O O . LEU A 1 81 ? -4.991 6.968 -5.834 1.00 97.62 81 LEU A O 1
ATOM 644 N N . GLY A 1 82 ? -3.015 7.785 -6.518 1.00 96.62 82 GLY A N 1
ATOM 645 C CA . GLY A 1 82 ? -2.839 8.739 -5.422 1.00 96.62 82 GLY A CA 1
ATOM 646 C C . GLY A 1 82 ? -4.050 9.611 -5.095 1.00 96.62 82 GLY A C 1
ATOM 647 O O . GLY A 1 82 ? -4.428 9.659 -3.921 1.00 96.62 82 GLY A O 1
ATOM 648 N N . PRO A 1 83 ? -4.688 10.249 -6.092 1.00 97.62 83 PRO A N 1
ATOM 649 C CA . PRO A 1 83 ? -5.880 11.057 -5.867 1.00 97.62 83 PRO A CA 1
ATOM 650 C C . PRO A 1 83 ? -7.029 10.281 -5.214 1.00 97.62 83 PRO A C 1
ATOM 652 O O . PRO A 1 83 ? -7.707 10.828 -4.349 1.00 97.62 83 PRO A O 1
ATOM 655 N N . LEU A 1 84 ? -7.227 9.002 -5.557 1.00 97.94 84 LEU A N 1
ATOM 656 C CA . LEU A 1 84 ? -8.274 8.171 -4.948 1.00 97.94 84 LEU A CA 1
ATOM 657 C C . LEU A 1 84 ? -7.956 7.837 -3.486 1.00 97.94 84 LEU A C 1
ATOM 659 O O . LEU A 1 84 ? -8.844 7.912 -2.636 1.00 97.94 84 LEU A O 1
ATOM 663 N N . LEU A 1 85 ? -6.692 7.523 -3.173 1.00 97.50 85 LEU A N 1
ATOM 664 C CA . LEU A 1 85 ? -6.283 7.244 -1.790 1.00 97.50 85 LEU A CA 1
ATOM 665 C C . LEU A 1 85 ? -6.525 8.461 -0.887 1.00 97.50 85 LEU A C 1
ATOM 667 O O . LEU A 1 85 ? -7.045 8.318 0.219 1.00 97.50 85 LEU A O 1
ATOM 671 N N . GLN A 1 86 ? -6.210 9.657 -1.392 1.00 96.62 86 GLN A N 1
ATOM 672 C CA . GLN A 1 86 ? -6.436 10.918 -0.687 1.00 96.62 86 GLN A CA 1
ATOM 673 C C . GLN A 1 86 ? -7.927 11.256 -0.578 1.00 96.62 86 GLN A C 1
ATOM 675 O O . GLN A 1 86 ? -8.403 11.520 0.522 1.00 96.62 86 GLN A O 1
ATOM 680 N N . LYS A 1 87 ? -8.681 11.179 -1.686 1.00 96.69 87 LYS A N 1
ATOM 681 C CA . LYS A 1 87 ? -10.127 11.468 -1.742 1.00 96.69 87 LYS A CA 1
ATOM 682 C C . LYS A 1 87 ? -10.917 10.693 -0.687 1.00 96.69 87 LYS A C 1
ATOM 684 O O . LYS A 1 87 ? -11.836 11.243 -0.089 1.00 96.69 87 LYS A O 1
ATOM 689 N N . TYR A 1 88 ? -10.559 9.431 -0.449 1.00 96.12 88 TYR A N 1
ATOM 690 C CA . TYR A 1 88 ? -11.291 8.550 0.467 1.00 96.12 88 TYR A CA 1
ATOM 691 C C . TYR A 1 88 ? -10.606 8.296 1.807 1.00 96.12 88 TYR A C 1
ATOM 693 O O . TYR A 1 88 ? -11.098 7.458 2.574 1.00 96.12 88 TYR A O 1
ATOM 701 N N . ASN A 1 89 ? -9.525 9.026 2.099 1.00 94.38 89 ASN A N 1
ATOM 702 C CA . ASN A 1 89 ? -8.733 8.905 3.322 1.00 94.38 89 ASN A CA 1
ATOM 703 C C . ASN A 1 89 ? -8.278 7.464 3.599 1.00 94.38 89 ASN A C 1
ATOM 705 O O . ASN A 1 89 ? -8.408 6.979 4.721 1.00 94.38 89 ASN A O 1
ATOM 709 N N . VAL A 1 90 ? -7.772 6.764 2.580 1.00 95.19 90 VAL A N 1
ATOM 710 C CA . VAL A 1 90 ? -7.214 5.412 2.743 1.00 95.19 90 VAL A CA 1
ATOM 711 C C . VAL A 1 90 ? -6.064 5.466 3.744 1.00 95.19 90 VAL A C 1
ATOM 713 O O . VAL A 1 90 ? -5.162 6.290 3.593 1.00 95.19 90 VAL A O 1
ATOM 716 N N . GLN A 1 91 ? -6.083 4.612 4.769 1.00 94.12 91 GLN A N 1
ATOM 717 C CA . GLN A 1 91 ? -5.096 4.692 5.847 1.00 94.12 91 GLN A CA 1
ATOM 718 C C . GLN A 1 91 ? -3.788 3.994 5.496 1.00 94.12 91 GLN A C 1
ATOM 720 O O . GLN A 1 91 ? -2.734 4.502 5.860 1.00 94.12 91 GLN A O 1
ATOM 725 N N . LEU A 1 92 ? -3.842 2.866 4.784 1.00 94.56 92 LEU A N 1
ATOM 726 C CA . LEU A 1 92 ? -2.655 2.082 4.445 1.00 94.56 92 LEU A CA 1
ATOM 727 C C . LEU A 1 92 ? -2.626 1.739 2.956 1.00 94.56 92 LEU A C 1
ATOM 729 O O . LEU A 1 92 ? -3.616 1.252 2.404 1.00 94.56 92 LEU A O 1
ATOM 733 N N . TYR A 1 93 ? -1.465 1.930 2.336 1.00 96.88 93 TYR A N 1
ATOM 734 C CA . TYR A 1 93 ? -1.106 1.286 1.078 1.00 96.88 93 TYR A CA 1
ATOM 735 C C . TYR A 1 93 ? -0.000 0.263 1.340 1.00 96.88 93 TYR A C 1
ATOM 737 O O . TYR A 1 93 ? 1.092 0.622 1.791 1.00 96.88 93 TYR A O 1
ATOM 745 N N . LEU A 1 94 ? -0.296 -1.007 1.080 1.00 95.88 94 LEU A N 1
ATOM 746 C CA . LEU A 1 94 ? 0.610 -2.128 1.311 1.00 95.88 94 LEU A CA 1
ATOM 747 C C . LEU A 1 94 ? 1.116 -2.642 -0.034 1.00 95.88 94 LEU A C 1
ATOM 749 O O . LEU A 1 94 ? 0.326 -2.857 -0.953 1.00 95.88 94 LEU A O 1
ATOM 753 N N . CYS A 1 95 ? 2.425 -2.830 -0.156 1.00 94.19 95 CYS A N 1
ATOM 754 C CA . CYS A 1 95 ? 3.029 -3.304 -1.396 1.00 94.19 95 CYS A CA 1
ATOM 755 C C . CYS A 1 95 ? 4.360 -4.027 -1.187 1.00 94.19 95 CYS A C 1
ATOM 757 O O . CYS A 1 95 ? 4.818 -4.201 -0.057 1.00 94.19 95 CYS A O 1
ATOM 759 N N . SER A 1 96 ? 4.957 -4.479 -2.288 1.00 86.62 96 SER A N 1
ATOM 760 C CA . SER A 1 96 ? 6.221 -5.212 -2.326 1.00 86.62 96 SER A CA 1
ATOM 761 C C . SER A 1 96 ? 7.087 -4.667 -3.473 1.00 86.62 96 SER A C 1
ATOM 763 O O . SER A 1 96 ? 7.307 -3.457 -3.537 1.00 86.62 96 SER A O 1
ATOM 765 N N . HIS A 1 97 ? 7.560 -5.539 -4.367 1.00 88.81 97 HIS A N 1
ATOM 766 C CA . HIS A 1 97 ? 8.381 -5.261 -5.549 1.00 88.81 97 HIS A CA 1
ATOM 767 C C . HIS A 1 97 ? 9.813 -4.798 -5.244 1.00 88.81 97 HIS A C 1
ATOM 769 O O . HIS A 1 97 ? 10.754 -5.456 -5.670 1.00 88.81 97 HIS A O 1
ATOM 775 N N . SER A 1 98 ? 10.019 -3.749 -4.443 1.00 82.56 98 SER A N 1
ATOM 776 C CA . SER A 1 98 ? 11.362 -3.452 -3.923 1.00 82.56 98 SER A CA 1
ATOM 777 C C . SER A 1 98 ? 11.771 -4.540 -2.933 1.00 82.56 98 SER A C 1
ATOM 779 O O . SER A 1 98 ? 11.025 -4.836 -1.998 1.00 82.56 98 SER A O 1
ATOM 781 N N . HIS A 1 99 ? 12.965 -5.120 -3.072 1.00 89.00 99 HIS A N 1
ATOM 782 C CA . HIS A 1 99 ? 13.403 -6.245 -2.231 1.00 89.00 99 HIS A CA 1
ATOM 783 C C . HIS A 1 99 ? 13.965 -5.782 -0.883 1.00 89.00 99 HIS A C 1
ATOM 785 O O . HIS A 1 99 ? 15.077 -6.124 -0.475 1.00 89.00 99 HIS A O 1
ATOM 791 N N . THR A 1 100 ? 13.189 -4.946 -0.201 1.00 89.06 100 THR A N 1
ATOM 792 C CA . THR A 1 100 ? 13.525 -4.286 1.055 1.00 89.06 100 THR A CA 1
ATOM 793 C C . THR A 1 100 ? 12.266 -4.089 1.901 1.00 89.06 100 THR A C 1
ATOM 795 O O . THR A 1 100 ? 11.142 -4.196 1.406 1.00 89.06 100 THR A O 1
ATOM 798 N N . ARG A 1 101 ? 12.445 -3.790 3.192 1.00 91.06 101 ARG A N 1
ATOM 799 C CA . ARG A 1 101 ? 11.349 -3.459 4.113 1.00 91.06 101 ARG A CA 1
ATOM 800 C C . ARG A 1 101 ? 11.358 -1.981 4.417 1.00 91.06 101 ARG A C 1
ATOM 802 O O . ARG A 1 101 ? 12.392 -1.461 4.837 1.00 91.06 101 ARG A O 1
ATOM 809 N N . GLN A 1 102 ? 10.230 -1.309 4.227 1.00 93.06 102 GLN A N 1
ATOM 810 C CA . GLN A 1 102 ? 10.145 0.134 4.403 1.00 93.06 102 GLN A CA 1
ATOM 811 C C . GLN A 1 102 ? 8.809 0.548 5.016 1.00 93.06 102 GLN A C 1
ATOM 813 O O . GLN A 1 102 ? 7.750 0.037 4.659 1.00 93.06 102 GLN A O 1
ATOM 818 N N . HIS A 1 103 ? 8.878 1.531 5.903 1.00 94.25 103 HIS A N 1
ATOM 819 C CA . HIS A 1 103 ? 7.750 2.337 6.332 1.00 94.25 103 HIS A CA 1
ATOM 820 C C . HIS A 1 103 ? 8.071 3.792 5.992 1.00 94.25 103 HIS A C 1
ATOM 822 O O . HIS A 1 103 ? 8.988 4.398 6.561 1.00 94.25 103 HIS A O 1
ATOM 828 N N . LEU A 1 104 ? 7.345 4.340 5.025 1.00 92.31 104 LEU A N 1
ATOM 829 C CA . LEU A 1 104 ? 7.545 5.710 4.565 1.00 92.31 104 LEU A CA 1
ATOM 830 C C . LEU A 1 104 ? 6.611 6.669 5.313 1.00 92.31 104 LEU A C 1
ATOM 832 O O . LEU A 1 104 ? 5.561 6.244 5.797 1.00 92.31 104 LEU A O 1
ATOM 836 N N . PRO A 1 105 ? 6.981 7.955 5.440 1.00 88.56 105 PRO A N 1
ATOM 837 C CA . PRO A 1 105 ? 6.094 8.957 6.018 1.00 88.56 105 PRO A CA 1
ATOM 838 C C . PRO A 1 105 ? 4.772 9.047 5.237 1.00 88.56 105 PRO A C 1
ATOM 840 O O . PRO A 1 105 ? 4.765 8.842 4.016 1.00 88.56 105 PRO A O 1
ATOM 843 N N . PRO A 1 106 ? 3.661 9.372 5.916 1.00 91.88 106 PRO A N 1
ATOM 844 C CA . PRO A 1 106 ? 2.365 9.425 5.270 1.00 91.88 106 PRO A CA 1
ATOM 845 C C . PRO A 1 106 ? 2.253 10.593 4.286 1.00 91.88 106 PRO A C 1
ATOM 847 O O . PRO A 1 106 ? 2.849 11.657 4.465 1.00 91.88 106 PRO A O 1
ATOM 850 N N . VAL A 1 107 ? 1.422 10.407 3.260 1.00 92.06 107 VAL A N 1
ATOM 851 C CA . VAL A 1 107 ? 0.959 11.484 2.373 1.00 92.06 107 VAL A CA 1
ATOM 852 C C . VAL A 1 107 ? -0.541 11.643 2.584 1.00 92.06 107 VAL A C 1
ATOM 854 O O . VAL A 1 107 ? -1.322 10.753 2.245 1.00 92.06 107 VAL A O 1
ATOM 857 N N . GLY A 1 108 ? -0.950 12.777 3.156 1.00 91.75 108 GLY A N 1
ATOM 858 C CA . GLY A 1 108 ? -2.300 12.916 3.699 1.00 91.75 108 GLY A CA 1
ATOM 859 C C . GLY A 1 108 ? -2.504 11.916 4.839 1.00 91.75 108 GLY A C 1
ATOM 860 O O . GLY A 1 108 ? -1.693 11.858 5.757 1.00 91.75 108 GLY A O 1
ATOM 861 N N . GLN A 1 109 ? -3.553 11.096 4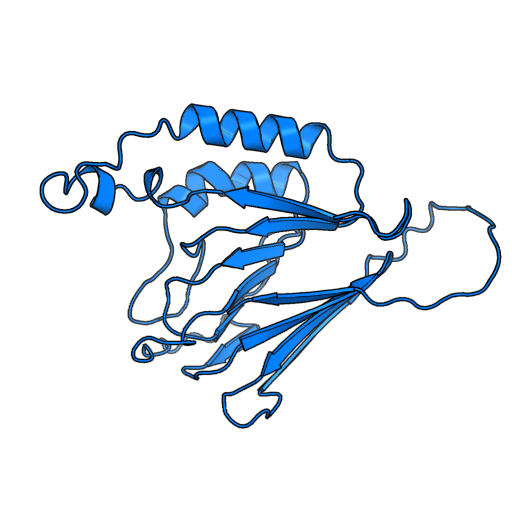.753 1.00 91.69 109 GLN A N 1
ATOM 862 C CA . GLN A 1 109 ? -3.858 10.073 5.759 1.00 91.69 109 GLN A CA 1
ATOM 863 C C . GLN A 1 109 ? -3.251 8.697 5.449 1.00 91.69 109 GLN A C 1
ATOM 865 O O . GLN A 1 109 ? -3.476 7.780 6.237 1.00 91.69 109 GLN A O 1
ATOM 870 N N . THR A 1 110 ? -2.534 8.522 4.336 1.00 95.69 110 THR A N 1
ATOM 871 C CA . THR A 1 110 ? -2.063 7.205 3.882 1.00 95.69 110 THR A CA 1
ATOM 872 C C . THR A 1 110 ? -0.613 6.956 4.283 1.00 95.69 110 THR A C 1
ATOM 874 O O . THR A 1 110 ? 0.271 7.651 3.786 1.00 95.69 110 THR A O 1
ATOM 877 N N . ASP A 1 111 ? -0.370 5.939 5.111 1.00 94.50 111 ASP A N 1
ATOM 878 C CA . ASP A 1 111 ? 0.960 5.369 5.352 1.00 94.50 111 ASP A CA 1
ATOM 879 C C . ASP A 1 111 ? 1.305 4.340 4.262 1.00 94.50 111 ASP A C 1
ATOM 881 O O . ASP A 1 111 ? 0.431 3.621 3.761 1.00 94.50 111 ASP A O 1
ATOM 885 N N . PHE A 1 112 ? 2.588 4.250 3.902 1.00 94.81 112 PHE A N 1
ATOM 886 C CA . PHE A 1 112 ? 3.075 3.326 2.874 1.00 94.81 112 PHE A CA 1
ATOM 887 C C . PHE A 1 112 ? 3.993 2.286 3.494 1.00 94.81 112 PHE A C 1
ATOM 889 O O . PHE A 1 112 ? 5.057 2.625 4.026 1.00 94.81 112 PHE A O 1
ATOM 896 N N . ILE A 1 113 ? 3.583 1.023 3.393 1.00 94.94 113 ILE A N 1
ATOM 897 C CA . ILE A 1 113 ? 4.355 -0.117 3.876 1.00 94.94 113 ILE A CA 1
ATOM 898 C C . ILE A 1 113 ? 4.821 -0.937 2.676 1.00 94.94 113 ILE A C 1
ATOM 900 O O . ILE A 1 113 ? 4.008 -1.434 1.894 1.00 94.94 113 ILE A O 1
ATOM 904 N N . ILE A 1 114 ? 6.136 -1.085 2.554 1.00 93.25 114 ILE A N 1
ATOM 905 C CA . ILE A 1 114 ? 6.790 -1.933 1.563 1.00 93.25 114 ILE A CA 1
ATOM 906 C C . ILE A 1 114 ? 7.326 -3.152 2.311 1.00 93.25 114 ILE A C 1
ATOM 908 O O . ILE A 1 114 ? 8.186 -3.021 3.182 1.00 93.25 114 ILE A O 1
ATOM 912 N N . ALA A 1 115 ? 6.788 -4.326 2.002 1.00 90.19 115 ALA A N 1
ATOM 913 C CA . ALA A 1 115 ? 7.083 -5.589 2.669 1.00 90.19 115 ALA A CA 1
ATOM 914 C C . ALA A 1 115 ? 7.731 -6.592 1.701 1.00 90.19 115 ALA A C 1
ATOM 916 O O . ALA A 1 115 ? 7.268 -7.718 1.572 1.00 90.19 115 ALA A O 1
ATOM 917 N N . GLY A 1 116 ? 8.786 -6.184 0.992 1.00 83.62 116 GLY A N 1
ATOM 918 C CA . GLY A 1 116 ? 9.516 -7.072 0.087 1.00 83.62 116 GLY A CA 1
ATOM 919 C C . GLY A 1 116 ? 10.664 -7.835 0.754 1.00 83.62 116 GLY A C 1
ATOM 920 O O . GLY A 1 116 ? 10.893 -7.753 1.963 1.00 83.62 116 GLY A O 1
ATOM 921 N N . GLY A 1 117 ? 11.422 -8.572 -0.063 1.00 80.00 117 GLY A N 1
ATOM 922 C CA . GLY A 1 117 ? 12.641 -9.271 0.367 1.00 80.00 117 GLY A CA 1
ATOM 923 C C . GLY A 1 117 ? 12.423 -10.656 0.987 1.00 80.00 117 GLY A C 1
ATOM 924 O O . GLY A 1 117 ? 13.315 -11.173 1.649 1.00 80.00 117 GLY A O 1
ATOM 925 N N . SER A 1 118 ? 11.256 -11.270 0.798 1.00 80.19 118 SER A N 1
ATOM 926 C CA . SER A 1 118 ? 10.897 -12.550 1.436 1.00 80.19 118 SER A CA 1
ATOM 927 C C . SER A 1 118 ? 11.313 -13.800 0.649 1.00 80.19 118 SER A C 1
ATOM 929 O O . SER A 1 118 ? 11.138 -14.913 1.132 1.00 80.19 118 SER A O 1
ATOM 931 N N . GLY A 1 119 ? 11.881 -13.639 -0.550 1.00 74.06 119 GLY A N 1
ATOM 932 C CA . GLY A 1 119 ? 12.300 -14.772 -1.388 1.00 74.06 119 GLY A CA 1
ATOM 933 C C . GLY A 1 119 ? 13.335 -14.451 -2.467 1.00 74.06 119 GLY A C 1
ATOM 934 O O . GLY A 1 119 ? 14.089 -15.333 -2.864 1.00 74.06 119 GLY A O 1
ATOM 935 N N . ALA A 1 120 ? 13.416 -13.197 -2.917 1.00 79.94 120 ALA A N 1
ATOM 936 C CA . ALA A 1 120 ? 14.422 -12.747 -3.875 1.00 79.94 120 ALA A CA 1
ATOM 937 C C . ALA A 1 120 ? 15.622 -12.068 -3.189 1.00 79.94 120 ALA A C 1
ATOM 939 O O . ALA A 1 120 ? 15.543 -11.662 -2.027 1.00 79.94 120 ALA A O 1
ATOM 940 N N . SER A 1 121 ? 16.729 -11.926 -3.927 1.00 84.12 121 SER A N 1
ATOM 941 C CA . SER A 1 121 ? 17.932 -11.226 -3.464 1.00 84.12 121 SER A CA 1
ATOM 942 C C . SER A 1 121 ? 17.608 -9.806 -3.011 1.00 84.12 121 SER A C 1
ATOM 944 O O . SER A 1 121 ? 16.938 -9.059 -3.725 1.00 84.12 121 SER A O 1
ATOM 946 N N . LEU A 1 122 ? 18.100 -9.441 -1.830 1.00 87.88 122 LEU A N 1
ATOM 947 C CA . LEU A 1 122 ? 17.797 -8.157 -1.210 1.00 87.88 122 LEU A CA 1
ATOM 948 C C . LEU A 1 122 ? 18.429 -6.992 -1.976 1.00 87.88 122 LEU A C 1
ATOM 950 O O . LEU A 1 122 ? 19.586 -7.060 -2.394 1.00 87.88 122 LEU A O 1
ATOM 954 N N . GLY A 1 123 ? 17.666 -5.909 -2.112 1.00 82.56 123 GLY A N 1
ATOM 955 C CA . GLY A 1 123 ? 18.109 -4.676 -2.756 1.00 82.56 123 GLY A CA 1
ATOM 956 C C . GLY A 1 123 ? 18.843 -3.740 -1.786 1.00 82.56 123 GLY A C 1
ATOM 957 O O . GLY A 1 123 ? 18.685 -3.855 -0.563 1.00 82.56 123 GLY A O 1
ATOM 958 N N . PRO A 1 124 ? 19.649 -2.792 -2.290 1.00 86.94 124 PRO A N 1
ATOM 959 C CA . PRO A 1 124 ? 20.221 -1.734 -1.465 1.00 86.94 124 PRO A CA 1
ATOM 960 C C . PRO A 1 124 ? 19.143 -0.728 -1.026 1.00 86.94 124 PRO A C 1
ATOM 962 O O . PRO A 1 124 ? 18.140 -0.528 -1.709 1.00 86.94 124 PRO A O 1
ATOM 965 N N . ILE A 1 125 ? 19.376 -0.043 0.095 1.00 84.06 125 ILE A N 1
ATOM 966 C CA . ILE A 1 125 ? 18.598 1.135 0.505 1.00 84.06 125 ILE A CA 1
ATOM 967 C C . ILE A 1 125 ? 19.395 2.381 0.125 1.00 84.06 125 ILE A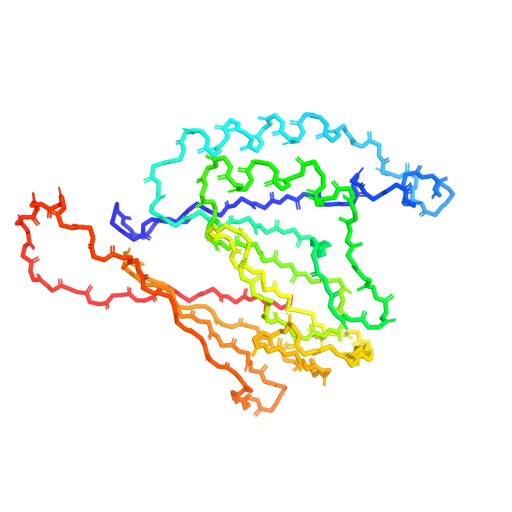 C 1
ATOM 969 O O . ILE A 1 125 ? 20.573 2.489 0.471 1.00 84.06 125 ILE A O 1
ATOM 973 N N . ALA A 1 126 ? 18.767 3.317 -0.583 1.00 79.00 126 ALA A N 1
ATOM 974 C CA . ALA A 1 126 ? 19.372 4.609 -0.866 1.00 79.00 126 ALA A CA 1
ATOM 975 C C . ALA A 1 126 ? 19.564 5.403 0.437 1.00 79.00 126 ALA A C 1
ATOM 977 O O . ALA A 1 126 ? 18.733 5.337 1.344 1.00 79.00 126 ALA A O 1
ATOM 978 N N . ASN A 1 127 ? 20.633 6.201 0.518 1.00 68.12 127 ASN A N 1
ATOM 979 C CA . ASN A 1 127 ? 20.866 7.113 1.642 1.00 68.12 127 ASN A CA 1
ATOM 980 C C . ASN A 1 127 ? 19.806 8.228 1.647 1.00 68.12 127 ASN A C 1
ATOM 982 O O . ASN A 1 127 ? 20.012 9.308 1.095 1.00 68.12 127 ASN A O 1
ATOM 986 N N . SER A 1 128 ? 18.658 7.957 2.261 1.00 67.31 128 SER A N 1
ATOM 987 C CA . SER A 1 128 ? 17.547 8.890 2.419 1.00 67.31 128 SER A CA 1
ATOM 988 C C . SER A 1 128 ? 17.205 9.037 3.894 1.00 67.31 128 SER A C 1
ATOM 990 O O . SER A 1 128 ? 16.979 8.056 4.596 1.00 67.31 128 SER A O 1
ATOM 992 N N . THR A 1 129 ? 17.124 10.278 4.365 1.00 59.09 129 THR A N 1
ATOM 993 C CA . THR A 1 129 ? 16.689 10.608 5.730 1.00 59.09 129 THR A CA 1
ATOM 994 C C . THR A 1 129 ? 15.167 10.712 5.859 1.00 59.09 129 THR A C 1
ATOM 996 O O . THR A 1 129 ? 14.657 10.971 6.945 1.00 59.09 129 THR A O 1
ATOM 999 N N . LYS A 1 130 ? 14.415 10.518 4.767 1.00 75.44 130 LYS A N 1
ATOM 1000 C CA . LYS A 1 130 ? 12.959 10.730 4.705 1.00 75.44 130 LYS A CA 1
ATOM 1001 C C . LYS A 1 130 ? 12.164 9.424 4.801 1.00 75.44 130 LYS A C 1
ATOM 1003 O O . LYS A 1 130 ? 11.248 9.195 4.016 1.00 75.44 130 LYS A O 1
ATOM 1008 N N . THR A 1 131 ? 12.508 8.563 5.754 1.00 85.50 131 THR A N 1
ATOM 1009 C CA . THR A 1 131 ? 11.784 7.308 6.031 1.00 85.50 131 THR A CA 1
ATOM 1010 C C . THR A 1 131 ? 11.543 7.148 7.520 1.00 85.50 131 THR A C 1
ATOM 1012 O O . THR A 1 131 ? 12.407 7.521 8.308 1.00 85.50 131 THR A O 1
ATOM 1015 N N . GLN A 1 132 ? 10.427 6.533 7.910 1.00 91.00 132 GLN A N 1
ATOM 1016 C CA . GLN A 1 132 ? 10.230 6.125 9.305 1.00 91.00 132 GLN A CA 1
ATOM 1017 C C . GLN A 1 132 ? 11.037 4.861 9.622 1.00 91.00 132 GLN A C 1
ATOM 1019 O O . GLN A 1 132 ? 11.581 4.720 10.714 1.00 91.00 132 GLN A O 1
ATOM 1024 N N . PHE A 1 133 ? 11.146 3.957 8.647 1.00 92.88 133 PHE A N 1
ATOM 1025 C CA . PHE A 1 133 ? 12.005 2.781 8.698 1.00 92.88 133 PHE A CA 1
ATOM 1026 C C . PHE A 1 133 ? 12.364 2.336 7.280 1.00 92.88 133 PHE A C 1
ATOM 1028 O O . PHE A 1 133 ? 11.514 2.369 6.393 1.00 92.88 133 PHE A O 1
ATOM 1035 N N . ALA A 1 134 ? 13.595 1.877 7.071 1.00 91.44 134 ALA A N 1
ATOM 1036 C CA . ALA A 1 134 ? 14.011 1.237 5.831 1.00 91.44 134 ALA A CA 1
ATOM 1037 C C . ALA A 1 134 ? 15.166 0.272 6.111 1.00 91.44 134 ALA A C 1
ATOM 1039 O O . ALA A 1 134 ? 16.139 0.636 6.775 1.00 91.44 134 ALA A O 1
ATOM 1040 N N . ARG A 1 135 ? 15.073 -0.967 5.625 1.00 90.81 135 ARG A N 1
ATOM 1041 C CA . ARG A 1 135 ? 16.133 -1.962 5.796 1.00 90.81 135 ARG A CA 1
ATOM 1042 C C . ARG A 1 135 ? 16.152 -2.980 4.665 1.00 90.81 135 ARG A C 1
ATOM 1044 O O . ARG A 1 135 ? 15.121 -3.526 4.279 1.00 90.81 135 ARG A O 1
ATOM 1051 N N . SER A 1 136 ? 17.357 -3.289 4.200 1.00 91.50 136 SER A N 1
ATOM 1052 C CA . SER A 1 136 ? 17.621 -4.458 3.365 1.00 91.50 136 SER A CA 1
ATOM 1053 C C . SER A 1 136 ? 17.647 -5.701 4.260 1.00 91.50 136 SER A C 1
ATOM 1055 O O . SER A 1 136 ? 18.599 -5.913 5.014 1.00 91.50 136 SER A O 1
ATOM 1057 N N . SER A 1 137 ? 16.540 -6.450 4.309 1.00 90.00 137 SER A N 1
ATOM 1058 C CA . SER A 1 137 ? 16.400 -7.626 5.178 1.00 90.00 137 SER A CA 1
ATOM 1059 C C . SER A 1 137 ? 15.271 -8.559 4.726 1.00 90.00 137 SER A C 1
ATOM 1061 O O . SER A 1 137 ? 14.192 -8.101 4.341 1.00 90.00 137 SER A O 1
ATOM 1063 N N . GLY A 1 138 ? 15.508 -9.871 4.829 1.00 91.06 138 GLY A N 1
ATOM 1064 C CA . GLY A 1 138 ? 14.474 -10.899 4.679 1.00 91.06 138 GLY A CA 1
ATOM 1065 C C . GLY A 1 138 ? 13.504 -10.960 5.864 1.00 91.06 138 GLY A C 1
ATOM 1066 O O . GLY A 1 138 ? 13.645 -10.184 6.807 1.00 91.06 138 GLY A O 1
ATOM 1067 N N . GLY A 1 139 ? 12.493 -11.835 5.796 1.00 90.94 139 GLY A N 1
ATOM 1068 C CA . GLY A 1 139 ? 11.419 -11.934 6.798 1.00 90.94 139 GLY A CA 1
ATOM 1069 C C . GLY A 1 139 ? 10.016 -11.598 6.270 1.00 90.94 139 GLY A C 1
ATOM 1070 O O . GLY A 1 139 ? 9.745 -11.816 5.095 1.00 90.94 139 GLY A O 1
ATOM 1071 N N . PHE A 1 140 ? 9.130 -11.063 7.112 1.00 91.75 140 PHE A N 1
ATOM 1072 C CA . PHE A 1 140 ? 7.731 -10.753 6.766 1.00 91.75 140 PHE A CA 1
ATOM 1073 C C . PHE A 1 140 ? 7.157 -9.610 7.619 1.00 91.75 140 PHE A C 1
ATOM 1075 O O . PHE A 1 140 ? 7.795 -9.128 8.563 1.00 91.75 140 PHE A O 1
ATOM 1082 N N . SER A 1 141 ? 5.950 -9.157 7.277 1.00 92.25 141 SER A N 1
ATOM 1083 C CA . SER A 1 141 ? 5.199 -8.176 8.066 1.00 92.25 141 SER A CA 1
ATOM 1084 C C . SER A 1 141 ? 4.025 -8.818 8.791 1.00 92.25 141 SER A C 1
ATOM 1086 O O . SER A 1 141 ? 3.316 -9.656 8.232 1.00 92.25 141 SER A O 1
ATOM 1088 N N . VAL A 1 142 ? 3.788 -8.364 10.019 1.00 91.94 142 VAL A N 1
ATOM 1089 C CA . VAL A 1 142 ? 2.617 -8.727 10.819 1.00 91.94 142 VAL A CA 1
ATOM 1090 C C . VAL A 1 142 ? 1.823 -7.473 11.114 1.00 91.94 142 VAL A C 1
ATOM 1092 O O . VAL A 1 142 ? 2.380 -6.485 11.590 1.00 91.94 142 VAL A O 1
ATOM 1095 N N . PHE A 1 143 ? 0.523 -7.527 10.867 1.00 90.44 143 PHE A N 1
ATOM 1096 C CA . PHE A 1 143 ? -0.408 -6.479 11.255 1.00 90.44 143 PHE A CA 1
ATOM 1097 C C . PHE A 1 143 ? -1.368 -7.021 12.295 1.00 90.44 143 PHE A C 1
ATOM 1099 O O . PHE A 1 143 ? -1.849 -8.132 12.129 1.00 90.44 143 PHE A O 1
ATOM 1106 N N . SER A 1 144 ? -1.651 -6.238 13.329 1.00 87.31 144 SER A N 1
ATOM 1107 C CA . SER A 1 144 ? -2.704 -6.499 14.307 1.00 87.31 144 SER A CA 1
ATOM 1108 C C . SER A 1 144 ? -3.645 -5.304 14.327 1.00 87.31 144 SER A C 1
ATOM 1110 O O . SER A 1 144 ? -3.185 -4.173 14.489 1.00 87.31 144 SER A O 1
ATOM 1112 N N . MET A 1 145 ? -4.936 -5.519 14.096 1.00 82.88 145 MET A N 1
ATOM 1113 C CA . MET A 1 145 ? -5.902 -4.427 13.959 1.00 82.88 145 MET A CA 1
ATOM 1114 C C . MET A 1 145 ? -7.141 -4.655 14.819 1.00 82.88 145 MET A C 1
ATOM 1116 O O . MET A 1 145 ? -7.579 -5.788 15.013 1.00 82.88 145 MET A O 1
ATOM 1120 N N . ASN A 1 146 ? -7.713 -3.557 15.306 1.00 78.44 146 ASN A N 1
ATOM 1121 C CA . ASN A 1 146 ? -9.028 -3.509 15.937 1.00 78.44 146 ASN A CA 1
ATOM 1122 C C . ASN A 1 146 ? -9.780 -2.245 15.484 1.00 78.44 146 ASN A C 1
ATOM 1124 O O . ASN A 1 146 ? -9.317 -1.519 14.602 1.00 78.44 146 ASN A O 1
ATOM 1128 N N . ALA A 1 147 ? -10.948 -1.976 16.069 1.00 77.75 147 ALA A N 1
ATOM 1129 C CA . ALA A 1 147 ? -11.760 -0.814 15.722 1.00 77.75 147 ALA A CA 1
ATOM 1130 C C . ALA A 1 147 ? -10.981 0.511 15.793 1.00 77.75 147 ALA A C 1
ATOM 1132 O O . ALA A 1 147 ? -11.181 1.367 14.936 1.00 77.75 147 ALA A O 1
ATOM 1133 N N . ASP A 1 148 ? -10.053 0.666 16.735 1.00 82.62 148 ASP A N 1
ATOM 1134 C CA . ASP A 1 148 ? -9.472 1.968 17.081 1.00 82.62 148 ASP A CA 1
ATOM 1135 C C . ASP A 1 148 ? -7.991 2.082 16.746 1.00 82.62 148 ASP A C 1
ATOM 1137 O O . ASP A 1 148 ? -7.445 3.182 16.701 1.00 82.62 148 ASP A O 1
ATOM 1141 N N . SER A 1 149 ? -7.323 0.968 16.455 1.00 86.81 149 SER A N 1
ATOM 1142 C CA . SER A 1 149 ? -5.897 0.975 16.173 1.00 86.81 149 SER A CA 1
ATOM 1143 C C . SER A 1 149 ? -5.445 -0.092 15.186 1.00 86.81 149 SER A C 1
ATOM 1145 O O . SER A 1 149 ? -6.025 -1.169 15.055 1.00 86.81 149 SER A O 1
ATOM 1147 N N . VAL A 1 150 ? -4.337 0.230 14.532 1.00 88.38 150 VAL A N 1
ATOM 1148 C CA . VAL A 1 150 ? -3.512 -0.670 13.740 1.00 88.38 150 VAL A CA 1
ATOM 1149 C C . VAL A 1 150 ? -2.139 -0.731 14.384 1.00 88.38 150 VAL A C 1
ATOM 1151 O O . VAL A 1 150 ? -1.536 0.299 14.668 1.00 88.38 150 VAL A O 1
ATOM 1154 N N . ARG A 1 151 ? -1.606 -1.934 14.545 1.00 91.81 151 ARG A N 1
ATOM 1155 C CA . ARG A 1 151 ? -0.205 -2.206 14.855 1.00 91.81 151 ARG A CA 1
ATOM 1156 C C . ARG A 1 151 ? 0.422 -2.941 13.681 1.00 91.81 151 ARG A C 1
ATOM 1158 O O . ARG A 1 151 ? -0.216 -3.796 13.074 1.00 91.81 151 ARG A O 1
ATOM 1165 N N . MET A 1 152 ? 1.670 -2.622 13.381 1.00 93.38 152 MET A N 1
ATOM 1166 C CA . MET A 1 152 ? 2.467 -3.268 12.345 1.00 93.38 152 MET A CA 1
ATOM 1167 C C . MET A 1 152 ? 3.852 -3.580 12.898 1.00 93.38 152 MET A C 1
ATOM 1169 O O . MET A 1 152 ? 4.419 -2.778 13.640 1.00 93.38 152 MET A O 1
ATOM 1173 N N . GLY A 1 153 ? 4.401 -4.729 12.523 1.00 95.00 153 GLY A N 1
ATOM 1174 C CA . GLY A 1 153 ? 5.786 -5.080 12.790 1.00 95.00 153 GLY A CA 1
ATOM 1175 C C . GLY A 1 153 ? 6.471 -5.698 11.578 1.00 95.00 153 GLY A C 1
ATOM 1176 O O . GLY A 1 153 ? 5.846 -6.435 10.815 1.00 95.00 153 GLY A O 1
ATOM 1177 N N . PHE A 1 154 ? 7.765 -5.421 11.428 1.00 95.25 154 PHE A N 1
ATOM 1178 C CA . PHE A 1 154 ? 8.651 -6.155 10.525 1.00 95.25 154 PHE A CA 1
ATOM 1179 C C . PHE A 1 154 ? 9.437 -7.185 11.329 1.00 95.25 154 PHE A C 1
ATOM 1181 O O . PHE A 1 154 ? 10.143 -6.818 12.267 1.00 95.25 154 PHE A O 1
ATOM 1188 N N . ILE A 1 155 ? 9.352 -8.452 10.942 1.00 94.44 155 ILE A N 1
ATOM 1189 C CA . ILE A 1 155 ? 10.054 -9.567 11.583 1.00 94.44 155 ILE A CA 1
ATOM 1190 C C . ILE A 1 155 ? 11.055 -10.129 10.577 1.00 94.44 155 ILE A C 1
ATOM 1192 O O . ILE A 1 155 ? 10.682 -10.343 9.428 1.00 94.44 155 ILE A O 1
ATOM 1196 N N . ASP A 1 156 ? 12.311 -10.340 10.977 1.00 92.75 156 ASP A N 1
ATOM 1197 C CA . ASP A 1 156 ? 13.325 -10.953 10.110 1.00 92.75 156 ASP A CA 1
ATOM 1198 C C . ASP A 1 156 ? 13.206 -12.485 10.028 1.00 92.75 156 ASP A C 1
ATOM 1200 O O . ASP A 1 156 ? 12.391 -13.113 10.703 1.00 92.75 156 ASP A O 1
ATOM 1204 N N . THR A 1 157 ? 14.038 -13.116 9.199 1.00 92.06 157 THR A N 1
ATOM 1205 C CA . THR A 1 157 ? 14.041 -14.579 9.015 1.00 92.06 157 THR A CA 1
ATOM 1206 C C . THR A 1 157 ? 14.416 -15.370 10.269 1.00 92.06 157 THR A C 1
ATOM 1208 O O . THR A 1 157 ? 14.167 -16.570 10.317 1.00 92.06 157 THR A O 1
ATOM 1211 N N . ASN A 1 158 ? 15.005 -14.728 11.281 1.00 94.25 158 ASN A N 1
ATOM 1212 C CA . ASN A 1 158 ? 15.330 -15.345 12.567 1.00 94.25 158 ASN A CA 1
ATOM 1213 C C . ASN A 1 158 ? 14.214 -15.130 13.605 1.00 94.25 158 ASN A C 1
ATOM 1215 O O . ASN A 1 158 ? 14.387 -15.478 14.772 1.00 94.25 158 ASN A O 1
ATOM 1219 N N . GLY A 1 159 ? 13.091 -14.520 13.213 1.00 93.25 159 GLY A N 1
ATOM 1220 C CA . GLY A 1 159 ? 11.992 -14.189 14.115 1.00 93.25 159 GLY A CA 1
ATOM 1221 C C . GLY A 1 159 ? 12.224 -12.920 14.941 1.00 93.25 159 GLY A C 1
ATOM 1222 O O . GLY A 1 159 ? 11.447 -12.639 15.853 1.00 93.25 159 GLY A O 1
ATOM 1223 N N . LYS A 1 160 ? 13.265 -12.125 14.656 1.00 95.69 160 LYS A N 1
ATOM 1224 C CA . LYS A 1 160 ? 13.540 -10.889 15.396 1.00 95.69 160 LYS A CA 1
ATOM 1225 C C . LYS A 1 160 ? 12.675 -9.746 14.871 1.00 95.69 160 LYS A C 1
ATOM 1227 O O . LYS A 1 160 ? 12.714 -9.420 13.687 1.00 95.69 160 LYS A O 1
ATOM 1232 N N . MET A 1 161 ? 11.968 -9.068 15.776 1.00 95.75 161 MET A N 1
ATOM 1233 C CA . MET A 1 161 ? 11.282 -7.811 15.469 1.00 95.75 161 MET A CA 1
ATOM 1234 C C . MET A 1 161 ? 12.313 -6.725 15.130 1.00 95.75 161 MET A C 1
ATOM 1236 O O . MET A 1 161 ? 13.125 -6.330 15.969 1.00 95.75 161 MET A O 1
ATOM 1240 N N . LEU A 1 162 ? 12.297 -6.252 13.889 1.00 94.69 162 LEU A N 1
ATOM 1241 C CA . LEU A 1 162 ? 13.178 -5.201 13.385 1.00 94.69 162 LEU A CA 1
ATOM 1242 C C . LEU A 1 162 ? 12.608 -3.803 13.616 1.00 94.69 162 LEU A C 1
ATOM 1244 O O . LEU A 1 162 ? 13.366 -2.844 13.738 1.00 94.69 162 LEU A O 1
ATOM 1248 N N . TYR A 1 163 ? 11.282 -3.695 13.614 1.00 95.81 163 TYR A N 1
ATOM 1249 C CA . TYR A 1 163 ? 10.551 -2.440 13.697 1.00 95.81 163 TYR A CA 1
ATOM 1250 C C . TYR A 1 163 ? 9.119 -2.712 14.132 1.00 95.81 163 TYR A C 1
ATOM 1252 O O . TYR A 1 163 ? 8.530 -3.694 13.687 1.00 95.81 163 TYR A O 1
ATOM 1260 N N . SER A 1 164 ? 8.557 -1.821 14.941 1.00 95.75 164 SER A N 1
ATOM 1261 C CA . SER A 1 164 ? 7.151 -1.838 15.328 1.00 95.75 164 SER A CA 1
ATOM 1262 C C . SER A 1 164 ? 6.575 -0.435 15.228 1.00 95.75 164 SER A C 1
ATOM 1264 O O . SER A 1 164 ? 7.208 0.531 15.655 1.00 95.75 164 SER A O 1
ATOM 1266 N N . TRP A 1 165 ? 5.357 -0.336 14.721 1.00 94.75 165 TRP A N 1
ATOM 1267 C CA . TRP A 1 165 ? 4.621 0.908 14.586 1.00 94.75 165 TRP A CA 1
ATOM 1268 C C . TRP A 1 165 ? 3.165 0.705 14.988 1.00 94.75 165 TRP A C 1
ATOM 1270 O O . TRP A 1 165 ? 2.602 -0.373 14.795 1.00 94.75 165 TRP A O 1
ATOM 1280 N N . GLN A 1 166 ? 2.553 1.750 15.534 1.00 92.56 166 GLN A N 1
ATOM 1281 C CA . GLN A 1 166 ? 1.136 1.771 15.854 1.00 92.56 166 GLN A CA 1
ATOM 1282 C C . GLN A 1 166 ? 0.516 3.077 15.376 1.00 92.56 166 GLN A C 1
ATOM 1284 O O . GLN A 1 166 ? 1.079 4.155 15.564 1.00 92.56 166 GLN A O 1
ATOM 1289 N N . ARG A 1 167 ? -0.689 2.964 14.828 1.00 89.25 167 ARG A N 1
ATOM 1290 C CA . ARG A 1 167 ? -1.590 4.072 14.553 1.00 89.25 167 ARG A CA 1
ATOM 1291 C C . ARG A 1 167 ? -2.868 3.880 15.337 1.00 89.25 167 ARG A C 1
ATOM 1293 O O . ARG A 1 167 ? -3.502 2.835 15.237 1.00 89.25 167 ARG A O 1
ATOM 1300 N N . VAL A 1 168 ? -3.247 4.902 16.085 1.00 87.38 168 VAL A N 1
ATOM 1301 C CA . VAL A 1 168 ? -4.557 4.992 16.728 1.00 87.38 168 VAL A CA 1
ATOM 1302 C C . VAL A 1 168 ? -5.395 5.949 15.889 1.00 87.38 168 VAL A C 1
ATOM 1304 O O . VAL A 1 168 ? -4.864 6.912 15.324 1.00 87.38 168 VAL A O 1
ATOM 1307 N N . LYS A 1 169 ? -6.687 5.676 15.738 1.00 77.75 169 LYS A N 1
ATOM 1308 C CA . LYS A 1 169 ? -7.597 6.688 15.214 1.00 77.75 169 LYS A CA 1
ATOM 1309 C C . LYS A 1 169 ? -7.568 7.893 16.157 1.00 77.75 169 LYS A C 1
ATOM 1311 O O . LYS A 1 169 ? -7.518 7.695 17.365 1.00 77.75 169 LYS A O 1
ATOM 1316 N N . PRO A 1 170 ? -7.604 9.127 15.640 1.00 63.28 170 PRO A N 1
ATOM 1317 C CA . PRO A 1 170 ? -7.840 10.276 16.498 1.00 63.28 170 PRO A CA 1
ATOM 1318 C C . PRO A 1 170 ? -9.143 10.048 17.269 1.00 63.28 170 PRO A C 1
ATOM 1320 O O . PRO A 1 170 ? -10.138 9.651 16.654 1.00 63.28 170 PRO A O 1
ATOM 1323 N N . ASP A 1 171 ? -9.126 10.275 18.582 1.00 51.66 171 ASP A N 1
ATOM 1324 C CA . ASP A 1 171 ? -10.332 10.291 19.406 1.00 51.66 171 ASP A CA 1
ATOM 1325 C C . ASP A 1 171 ? -11.257 11.374 18.845 1.00 51.66 171 ASP A C 1
ATOM 1327 O O . ASP A 1 171 ? -11.088 12.566 19.094 1.00 51.66 171 ASP A O 1
ATOM 1331 N N . ASN A 1 172 ? -12.209 10.990 18.001 1.00 45.25 172 ASN A N 1
ATOM 1332 C CA . ASN A 1 172 ? -13.208 11.933 17.540 1.00 45.25 172 ASN A CA 1
ATOM 1333 C C . ASN A 1 172 ? -14.200 12.138 18.690 1.00 45.25 172 ASN A C 1
ATOM 1335 O O . ASN A 1 172 ? -15.071 11.297 18.913 1.00 45.25 172 ASN A O 1
ATOM 1339 N N . GLU A 1 173 ? -14.117 13.302 19.338 1.00 41.84 173 GLU A N 1
ATOM 1340 C CA . GLU A 1 173 ? -15.080 13.920 20.273 1.00 41.84 173 GLU A CA 1
ATOM 1341 C C . GLU A 1 173 ? -16.549 13.993 19.772 1.00 41.84 173 GLU A C 1
ATOM 1343 O O . GLU A 1 173 ? -17.389 14.647 20.379 1.00 41.84 173 GLU A O 1
ATOM 1348 N N . PHE A 1 174 ? -16.924 13.300 18.693 1.00 38.53 174 PHE A N 1
ATOM 1349 C CA . PHE A 1 174 ? -18.274 13.317 18.118 1.00 38.53 174 PHE A CA 1
ATOM 1350 C C . PHE A 1 174 ? -18.994 11.965 18.102 1.00 38.53 174 PHE A C 1
ATOM 1352 O O . PHE A 1 174 ? -20.131 11.888 17.637 1.00 38.53 174 PHE A O 1
ATOM 1359 N N . ALA A 1 175 ? -18.403 10.901 18.647 1.00 36.59 175 ALA A N 1
ATOM 1360 C CA . ALA A 1 175 ? -19.098 9.629 18.818 1.00 36.59 175 ALA A CA 1
ATOM 1361 C C . ALA A 1 175 ? -19.513 9.419 20.281 1.00 36.59 175 ALA A C 1
ATOM 1363 O O . ALA A 1 175 ? -18.985 8.554 20.974 1.00 36.59 175 ALA A O 1
ATOM 1364 N N . PHE A 1 176 ? -20.526 10.158 20.749 1.00 34.97 176 PHE A N 1
ATOM 1365 C CA . PHE A 1 176 ? -21.356 9.653 21.845 1.00 34.97 176 PHE A CA 1
ATOM 1366 C C . PHE A 1 176 ? -22.042 8.370 21.360 1.00 34.97 176 PHE A C 1
ATOM 1368 O O . PHE A 1 176 ? -23.117 8.395 20.762 1.00 34.97 176 PHE A O 1
ATOM 1375 N N . ARG A 1 177 ? -21.414 7.222 21.604 1.00 37.09 177 ARG A N 1
ATOM 1376 C CA . ARG A 1 177 ? -22.079 5.924 21.540 1.00 37.09 177 ARG A CA 1
ATOM 1377 C C . ARG A 1 177 ? -21.699 5.130 22.779 1.00 37.09 177 ARG A C 1
ATOM 1379 O O . ARG A 1 177 ? -20.740 4.374 22.799 1.00 37.09 177 ARG A O 1
ATOM 1386 N N . LEU A 1 178 ? -22.492 5.352 23.825 1.00 39.09 178 LEU A N 1
ATOM 1387 C CA . LEU A 1 178 ? -22.612 4.475 24.984 1.00 39.09 178 LEU A CA 1
ATOM 1388 C C . LEU A 1 178 ? -22.865 3.041 24.505 1.00 39.09 178 LEU A C 1
ATOM 1390 O O . LEU A 1 178 ? -24.005 2.753 24.173 1.00 39.09 178 LEU A O 1
ATOM 1394 N N . TYR A 1 179 ? -21.874 2.148 24.500 1.00 33.34 179 TYR A N 1
ATOM 1395 C CA . TYR A 1 179 ? -22.121 0.707 24.621 1.00 33.34 179 TYR A CA 1
ATOM 1396 C C . TYR A 1 179 ? -20.975 0.005 25.352 1.00 33.34 179 TYR A C 1
ATOM 1398 O O . TYR A 1 179 ? -19.820 0.411 25.289 1.00 33.34 179 TYR A O 1
ATOM 1406 N N . ARG A 1 180 ? -21.389 -0.989 26.140 1.00 33.03 180 ARG A N 1
ATOM 1407 C CA . ARG A 1 180 ? -20.667 -1.634 27.233 1.00 33.03 180 ARG A CA 1
ATOM 1408 C C . ARG A 1 180 ? -19.489 -2.492 26.774 1.00 33.03 180 ARG A C 1
ATOM 1410 O O . ARG A 1 180 ? -19.556 -3.147 25.743 1.00 33.03 180 ARG A O 1
ATOM 1417 N N . SER A 1 181 ? -18.492 -2.441 27.650 1.00 43.12 181 SER A N 1
ATOM 1418 C CA . SER A 1 181 ? -17.498 -3.428 28.064 1.00 43.12 181 SER A CA 1
ATOM 1419 C C . SER A 1 181 ? -17.465 -4.798 27.358 1.00 43.12 181 SER A C 1
ATOM 1421 O O . SER A 1 181 ? -18.474 -5.483 27.207 1.00 43.12 181 SER A O 1
ATOM 1423 N N . ASP A 1 182 ? -16.217 -5.197 27.083 1.00 43.25 182 ASP A N 1
ATOM 1424 C CA . ASP A 1 182 ? -15.702 -6.570 27.012 1.00 43.25 182 ASP A CA 1
ATOM 1425 C C . ASP A 1 182 ? -15.744 -7.255 25.634 1.00 43.25 182 ASP A C 1
ATOM 1427 O O . ASP A 1 182 ? -16.760 -7.814 25.232 1.00 43.25 182 ASP A O 1
ATOM 1431 N N . LEU A 1 183 ? -14.594 -7.241 24.933 1.00 33.66 183 LEU A N 1
ATOM 1432 C CA . LEU A 1 183 ? -13.884 -8.408 24.359 1.00 33.66 183 LEU A CA 1
ATOM 1433 C C . LEU A 1 183 ? -12.785 -7.941 23.378 1.00 33.66 183 LEU A C 1
ATOM 1435 O O . LEU A 1 183 ? -13.066 -7.459 22.282 1.00 33.66 183 LEU A O 1
ATOM 1439 N N . GLU A 1 184 ? -11.518 -8.110 23.771 1.00 38.81 184 GLU A N 1
ATOM 1440 C CA . GLU A 1 184 ? -10.359 -7.920 22.894 1.00 38.81 184 GLU A CA 1
ATOM 1441 C C . GLU A 1 184 ? -10.219 -9.110 21.935 1.00 38.81 184 GLU A C 1
ATOM 1443 O O . GLU A 1 184 ? -9.817 -10.202 22.333 1.00 38.81 184 GLU A O 1
ATOM 1448 N N . PHE A 1 185 ? -10.493 -8.887 20.652 1.00 37.03 185 PHE A N 1
ATOM 1449 C CA . PHE A 1 185 ? -9.995 -9.741 19.576 1.00 37.03 185 PHE A CA 1
ATOM 1450 C C . PHE A 1 185 ? -9.173 -8.878 18.616 1.00 37.03 185 PHE A C 1
ATOM 1452 O O . PHE A 1 185 ? -9.630 -7.830 18.159 1.00 37.03 185 PHE A O 1
ATOM 1459 N N . CYS A 1 186 ? -7.927 -9.296 18.383 1.00 39.22 186 CYS A N 1
ATOM 1460 C CA . CYS A 1 186 ? -6.989 -8.672 17.454 1.00 39.22 186 CYS A CA 1
ATOM 1461 C C . CYS A 1 186 ? -6.903 -9.515 16.181 1.00 39.22 186 CYS A C 1
ATOM 1463 O O . CYS A 1 186 ?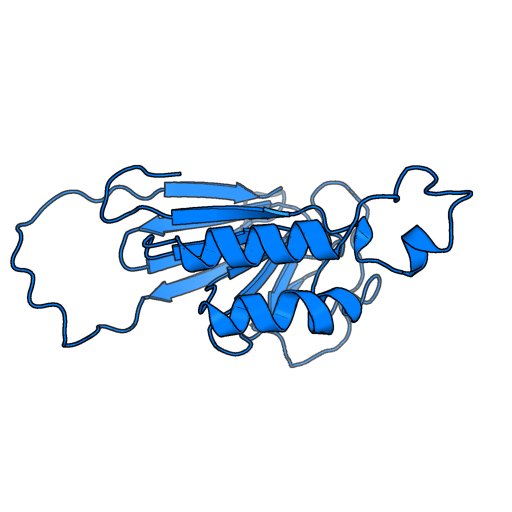 -6.602 -10.708 16.262 1.00 39.22 186 CYS A O 1
ATOM 1465 N N . ASP A 1 187 ? -7.076 -8.888 15.021 1.00 47.41 187 ASP A N 1
ATOM 1466 C CA . ASP A 1 187 ? -6.971 -9.579 13.736 1.00 47.41 187 ASP A CA 1
ATOM 1467 C C . ASP A 1 187 ? -5.544 -9.525 13.220 1.00 47.41 187 ASP A C 1
ATOM 1469 O O . ASP A 1 187 ? -4.993 -8.435 13.061 1.00 47.41 187 ASP A O 1
ATOM 1473 N N . VAL A 1 188 ? -4.958 -10.693 12.940 1.00 44.44 188 VAL A N 1
ATOM 1474 C CA . VAL A 1 188 ? -3.580 -10.797 12.455 1.00 44.44 188 VAL A CA 1
ATOM 1475 C C . VAL A 1 188 ? -3.548 -11.028 10.944 1.00 44.44 188 VAL A C 1
ATOM 1477 O O . VAL A 1 188 ? -3.977 -12.076 10.466 1.00 44.44 188 VAL A O 1
ATOM 1480 N N . MET A 1 189 ? -3.011 -10.069 10.186 1.00 52.50 189 MET A N 1
ATOM 1481 C CA . MET A 1 189 ? -2.759 -10.212 8.746 1.00 52.50 189 MET A CA 1
ATOM 1482 C C . MET A 1 189 ? -1.261 -10.394 8.490 1.00 52.50 189 MET A C 1
ATOM 1484 O O . MET A 1 189 ? -0.445 -9.584 8.939 1.00 52.50 189 MET A O 1
ATOM 1488 N N . PHE A 1 190 ? -0.916 -11.443 7.742 1.00 42.72 190 PHE A N 1
ATOM 1489 C CA . PHE A 1 190 ? 0.447 -11.724 7.296 1.00 42.72 190 PHE A CA 1
ATOM 1490 C C . PHE A 1 190 ? 0.617 -11.299 5.839 1.00 42.72 190 PHE A C 1
ATOM 1492 O O . PHE A 1 190 ? -0.190 -11.662 4.984 1.00 42.72 190 PHE A O 1
ATOM 1499 N N . LEU A 1 191 ? 1.677 -10.543 5.568 1.00 51.12 191 LEU A N 1
ATOM 1500 C CA . LEU A 1 191 ? 2.136 -10.217 4.220 1.00 51.12 191 LEU A CA 1
ATOM 1501 C C . LEU A 1 191 ? 3.561 -10.747 4.075 1.00 51.12 191 LEU A C 1
ATOM 1503 O O . LEU A 1 191 ? 4.435 -10.397 4.877 1.00 51.12 191 LEU A O 1
ATOM 1507 N N . ALA A 1 192 ? 3.746 -11.621 3.087 1.00 40.03 192 ALA A N 1
ATOM 1508 C CA . ALA A 1 192 ? 5.021 -12.208 2.697 1.00 40.03 192 ALA A CA 1
ATOM 1509 C C . ALA A 1 192 ? 5.488 -11.577 1.384 1.00 40.03 192 ALA A C 1
ATOM 1511 O O . ALA A 1 192 ? 4.637 -11.343 0.499 1.00 40.03 192 ALA A O 1
#

pLDDT: mean 83.3, std 18.44, range [33.03, 98.56]

InterPro domains:
  IPR004843 Calcineurin-like, phosphoesterase domain [PF00149] (29-100)
  IPR029052 Metallo-dependent phosphatase-like [G3DSA:3.60.21.10] (2-175)
  IPR029052 Metallo-dependent phosphatase-like [SSF56300] (12-169)
  IPR051558 Metallophosphoesterase Purple Acid Phosphatase [PTHR10161] (9-171)

Secondary structure (DSSP, 8-state):
--SSSSS-EEEEE---GGG-HHHHH-TTT-TT----HHHHHHHHHHHHHT---SEEEEE-SS-SS--BSSS---HHHHHHTHHHHHHTT--EEEE--SSSEEEEEEETTEEEEEE--SSSPPPPBP--S--SEEE---SEEEEEE-SSEEEEEEE-TTS-EEEEEEEEPP--TT------------EEEEE-

Sequence (192 aa):
MAINNQSALKNIVIDTNPFVQEYRQNTATFPDILQDTGKQLHWIDSVLANTSEPWKIVVGHHPRYSVGGDHGNQAELVQQLGPLLQKYNVQLYLCSHSHTRQHLPPVGQTDFIIAGGSGASLGPIANSTKTQFARSSGGFSVFSMNADSVRMGFIDTNGKMLYSWQRVKPDNEFAFRLYRSDLEFCDVMFLA